Protein AF-0000000084445018 (afdb_homodimer)

Secondary structure (DSSP, 8-state):
-HHHHHHHHHHHHHHH-TTT--HHHHHHHHT--HHHHHHH-SSHHHHHHHHHHHHHHHTHHHHHHHH-TTS-HHHHHHHHHHHHHHHHTSTT--S-HHHHHHHH---TTSHHHHHHHHHHHHHHHHHHHHHHHTT--HHHHHHHHHHHHHHHHHHHHH-HHHHHHHHHHHHHHHHHHHS--/-HHHHHHHHHHHHHHH-TTT--HHHHHHHHT--HHHHHHH-SSHHHHHHHHHHHHHHHTHHHHHHHH-TTS-HHHHHHHHHHHHHHHHTSTT--S-HHHHHHHH---TTSHHHHHHHHHHHHHHHHHHHHHHHTT--HHHHHHHHHHHHHHHHHHHHH-HHHHHHHHHHHHHHHHHHHS--

Foldseek 3Di:
DLVLLLVLLLVCCLQPHLVVDDPVSSCVSSVHDSVVNCVNPVDSLRSLLVSLLVVLVVVVVLVCLLPPPVDQLLRSLLVVLLVLLVQLVPPPQQADSLVRQCVVDVDCPRSSNVSSVVSLVVQLVSQLVSCVSLVFHSVLSVVLSCLSRVLRNCCNPPNSNVSSVSSNVVNVVSSCVGRPD/DLVLLLVLLLVCCLQPHLVVDDPVSSCVSSVHDSVVNCVNPVDSLRSLLVSLLVVLVVCVVLVVLLPPPVDQLLRSLLVVLLVLLVQLVPPPQQADSLVRQCVVDVDCPRSSNVSSVVSLVVQLVSLLVSCVSLVFHSVLSVVLSCLSRVLRNCCNPPNSNVSSVSSNVVNVVSSCVGRPD

pLDDT: mean 93.67, std 7.17, range [58.12, 98.75]

InterPro domains:
  IPR001647 DNA-binding HTH domain, TetR-type [PF00440] (7-49)
  IPR001647 DNA-binding HTH domain, TetR-type [PR00455] (5-18)
  IPR001647 DNA-binding HTH domain, TetR-type [PR00455] (26-49)
  IPR001647 DNA-binding HTH domain, TetR-type [PS50977] (1-59)
  IPR009057 Homedomain-like superfamily [SSF46689] (3-58)
  IPR036271 Tetracyclin repressor-like, C-terminal domain superfamily [SSF48498] (72-175)
  IPR050109 HTH-type, TetR-like transcriptional regulator [PTHR30055] (3-155)

Solvent-accessible surface area (backbone atoms only — not comparable to full-atom values): 18567 Å² total; per-residue (Å²): 107,59,64,43,41,49,53,33,36,50,52,46,29,69,63,52,25,61,88,74,49,51,71,66,56,33,21,61,70,35,72,52,44,71,65,56,52,42,72,62,26,90,39,72,62,56,46,50,31,50,53,53,50,49,54,59,59,61,45,44,60,58,53,49,45,74,64,40,79,89,45,52,46,62,52,32,54,51,48,53,52,51,50,52,31,51,53,41,60,39,87,86,53,65,47,48,68,49,58,51,45,44,62,61,37,66,51,76,81,40,66,50,25,42,55,33,30,50,48,56,49,49,51,42,51,51,38,20,51,43,24,45,72,52,71,26,56,50,62,55,13,46,30,49,47,19,28,52,44,6,26,34,65,41,15,66,57,67,32,34,67,57,25,26,52,36,35,52,54,38,48,51,53,48,47,45,70,58,49,64,129,106,60,62,43,42,50,55,32,37,51,51,45,30,69,64,54,24,61,88,73,49,50,71,67,55,34,20,60,70,35,72,51,45,72,66,55,52,42,73,64,26,88,39,73,63,54,46,50,32,51,54,53,50,49,54,60,58,62,46,43,59,58,52,51,47,72,64,40,79,89,44,52,45,61,52,32,53,50,48,52,52,50,50,51,32,52,53,41,58,40,87,86,54,64,46,48,69,50,59,50,44,43,61,61,36,66,51,73,80,39,67,50,25,41,55,32,28,49,49,55,49,50,50,43,51,50,37,20,50,44,24,45,72,53,71,26,57,48,64,55,12,47,33,49,47,20,28,51,43,6,25,33,64,41,17,64,57,67,31,35,67,57,25,26,52,35,36,53,55,38,47,50,53,50,47,46,71,57,50,61,128

Nearest PDB structures (foldseek):
  3g7r-assembly1_A  TM=9.287E-01  e=3.623E-08  Streptomyces coelicolor A3(2)
  3jsj-assembly2_C  TM=8.641E-01  e=1.734E-08  Streptomyces avermitilis MA-4680 = NBRC 14893
  3g7r-assembly1_B  TM=9.286E-01  e=1.094E-07  Streptomyces coelicolor A3(2)
  2g7s-assembly1_A-2  TM=8.410E-01  e=3.150E-05  Agrobacterium fabrum str. C58
  3ppb-assembly1_B  TM=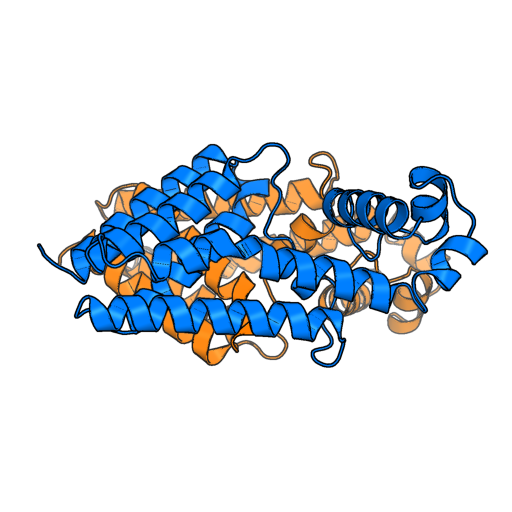6.317E-01  e=3.148E-04  Shewanella loihica PV-4

Organism: NCBI:txid207340

Sequence (362 aa):
MAQRVRDAARELFYRQGIHATGVDEICRAAGTTKMGLYRAYPSKDALIETILQERCDAQEKLACITGDRSLSPRERLLACVNMAAATVLTPGFRGCPLGLAIAEFPDPHHPARQVADHHKQAMRETLRCLCAEAGAPATLGDSLQLLIEGAFAVAPALGNEAASRALESSAHTLIEASLPGMAQRVRDAARELFYRQGIHATGVDEICRAAGTTKMGLYRAYPSKDALIETILQERCDAQEKLACITGDRSLSPRERLLACVNMAAATVLTPGFRGCPLGLAIAEFPDPHHPARQVADHHKQAMRETLRCLCAEAGAPATLGDSLQLLIEGAFAVAPALGNEAASRALESSAHTLIEASLPG

Radius of gyration: 21.15 Å; Cα contacts (8 Å, |Δi|>4): 521; chains: 2; bounding box: 52×60×39 Å

Structure (mmCIF, N/CA/C/O backbone):
data_AF-0000000084445018-model_v1
#
loop_
_entity.id
_entity.type
_entity.pdbx_description
1 polymer 'TetR family transcriptional regulator'
#
loop_
_atom_site.group_PDB
_atom_site.id
_atom_site.type_symbol
_atom_site.label_atom_id
_atom_site.label_alt_id
_atom_site.label_comp_id
_atom_site.label_asym_id
_atom_site.label_entity_id
_atom_site.label_seq_id
_atom_site.pdbx_PDB_ins_code
_atom_site.Cartn_x
_atom_site.Cartn_y
_atom_site.Cartn_z
_atom_site.occupancy
_atom_site.B_iso_or_equiv
_atom_site.auth_seq_id
_atom_site.auth_comp_id
_atom_site.auth_asym_id
_atom_site.auth_atom_id
_atom_site.pdbx_PDB_model_num
ATOM 1 N N . MET A 1 1 ? -23.391 -23.75 -1.46 1 81.69 1 MET A N 1
ATOM 2 C CA . MET A 1 1 ? -22.156 -24.094 -2.164 1 81.69 1 MET A CA 1
ATOM 3 C C . MET A 1 1 ? -21.375 -22.844 -2.551 1 81.69 1 MET A C 1
ATOM 5 O O . MET A 1 1 ? -20.281 -22.609 -2.061 1 81.69 1 MET A O 1
ATOM 9 N N . ALA A 1 2 ? -22.094 -22 -3.184 1 89.25 2 ALA A N 1
ATOM 10 C CA . ALA A 1 2 ? -21.438 -20.781 -3.654 1 89.25 2 ALA A CA 1
ATOM 11 C C . ALA A 1 2 ? -20.906 -19.953 -2.484 1 89.25 2 ALA A C 1
ATOM 13 O O . ALA A 1 2 ? -19.797 -19.422 -2.543 1 89.25 2 ALA A O 1
ATOM 14 N N . GLN A 1 3 ? -21.609 -19.953 -1.421 1 92.75 3 GLN A N 1
ATOM 15 C CA . GLN A 1 3 ? -21.203 -19.156 -0.265 1 92.75 3 GLN A CA 1
ATOM 16 C C . GLN A 1 3 ? -19.984 -19.766 0.417 1 92.75 3 GLN A C 1
ATOM 18 O O . GLN A 1 3 ? -19.062 -19.047 0.82 1 92.75 3 GLN A O 1
ATOM 23 N N . ARG A 1 4 ? -19.922 -21.062 0.5 1 94.56 4 ARG A N 1
ATOM 24 C CA . ARG A 1 4 ? -18.781 -21.75 1.121 1 94.56 4 ARG A CA 1
ATOM 25 C C . ARG A 1 4 ? -17.5 -21.516 0.325 1 94.56 4 ARG A C 1
ATOM 27 O O . ARG A 1 4 ? -16.438 -21.297 0.904 1 94.56 4 ARG A O 1
ATOM 34 N N . VAL A 1 5 ? -17.688 -21.578 -0.959 1 96.88 5 VAL A N 1
ATOM 35 C CA . VAL A 1 5 ? -16.547 -21.344 -1.849 1 96.88 5 VAL A CA 1
ATOM 36 C C . VAL A 1 5 ? -16.047 -19.906 -1.669 1 96.88 5 VAL A C 1
ATOM 38 O O . VAL A 1 5 ? -14.836 -19.688 -1.511 1 96.88 5 VAL A O 1
ATOM 41 N N . ARG A 1 6 ? -16.984 -19.047 -1.647 1 96.88 6 ARG A N 1
ATOM 42 C CA . ARG A 1 6 ? -16.641 -17.625 -1.523 1 96.88 6 ARG A CA 1
ATOM 43 C C . ARG A 1 6 ? -15.953 -17.344 -0.19 1 96.88 6 ARG A C 1
ATOM 45 O O . ARG A 1 6 ? -14.945 -16.641 -0.142 1 96.88 6 ARG A O 1
ATOM 52 N N . ASP A 1 7 ? -16.469 -17.891 0.897 1 97.12 7 ASP A N 1
ATOM 53 C CA . ASP A 1 7 ? -15.914 -17.688 2.229 1 97.12 7 ASP A CA 1
ATOM 54 C C . ASP A 1 7 ? -14.508 -18.266 2.33 1 97.12 7 ASP A C 1
ATOM 56 O O . ASP A 1 7 ? -13.602 -17.609 2.857 1 97.12 7 ASP A O 1
ATOM 60 N N . ALA A 1 8 ? -14.328 -19.422 1.827 1 98 8 ALA A N 1
ATOM 61 C CA . ALA A 1 8 ? -13.023 -20.078 1.846 1 98 8 ALA A CA 1
ATOM 62 C C . ALA A 1 8 ? -12.008 -19.297 1.011 1 98 8 ALA A C 1
ATOM 64 O O . ALA A 1 8 ? -10.883 -19.062 1.452 1 98 8 ALA A O 1
ATOM 65 N N . ALA A 1 9 ? -12.461 -18.922 -0.16 1 98.31 9 ALA A N 1
ATOM 66 C CA . ALA A 1 9 ? -11.586 -18.188 -1.061 1 98.31 9 ALA A CA 1
ATOM 67 C C . ALA A 1 9 ? -11.188 -16.828 -0.461 1 98.31 9 ALA A C 1
ATOM 69 O O . ALA A 1 9 ? -10.023 -16.438 -0.509 1 98.31 9 ALA A O 1
ATOM 70 N N . ARG A 1 10 ? -12.164 -16.156 0.102 1 97.56 10 ARG A N 1
ATOM 71 C CA . ARG A 1 10 ? -11.922 -14.859 0.71 1 97.56 10 ARG A CA 1
ATOM 72 C C . ARG A 1 10 ? -10.844 -14.953 1.784 1 97.56 10 ARG A C 1
ATOM 74 O O . ARG A 1 10 ? -9.914 -14.141 1.811 1 97.56 10 ARG A O 1
ATOM 81 N N . GLU A 1 11 ? -10.93 -15.914 2.6 1 97.56 11 GLU A N 1
ATOM 82 C CA . GLU A 1 11 ? -9.977 -16.094 3.688 1 97.56 11 GLU A CA 1
ATOM 83 C C . GLU A 1 11 ? -8.594 -16.453 3.156 1 97.56 11 GLU A C 1
ATOM 85 O O . GLU A 1 11 ? -7.586 -15.891 3.594 1 97.56 11 GLU A O 1
ATOM 90 N N . LEU A 1 12 ? -8.508 -17.359 2.205 1 97.94 12 LEU A N 1
ATOM 91 C CA . LEU A 1 12 ? -7.242 -17.812 1.641 1 97.94 12 LEU A CA 1
ATOM 92 C C . LEU A 1 12 ? -6.566 -16.688 0.857 1 97.94 12 LEU A C 1
ATOM 94 O O . LEU A 1 12 ? -5.371 -16.453 1.017 1 97.94 12 LEU A O 1
ATOM 98 N N . PHE A 1 13 ? -7.395 -16 0.024 1 97.62 13 PHE A N 1
ATOM 99 C CA . PHE A 1 13 ? -6.867 -14.891 -0.75 1 97.62 13 PHE A CA 1
ATOM 100 C C . PHE A 1 13 ? -6.258 -13.836 0.168 1 97.62 13 PHE A C 1
ATOM 102 O O . PHE A 1 13 ? -5.184 -13.305 -0.116 1 97.62 13 PHE A O 1
ATOM 109 N N . TYR A 1 14 ? -6.938 -13.539 1.233 1 97.5 14 TYR A N 1
ATOM 110 C CA . TYR A 1 14 ? -6.449 -12.492 2.121 1 97.5 14 TYR A CA 1
ATOM 111 C C . TYR A 1 14 ? -5.219 -12.953 2.891 1 97.5 14 TYR A C 1
ATOM 113 O O . TYR A 1 14 ? -4.262 -12.195 3.061 1 97.5 14 TYR A O 1
ATOM 121 N N . ARG A 1 15 ? -5.188 -14.133 3.328 1 96.12 15 ARG A N 1
ATOM 122 C CA . ARG A 1 15 ? -4.141 -14.664 4.195 1 96.12 15 ARG A CA 1
ATOM 123 C C . ARG A 1 15 ? -2.834 -14.836 3.43 1 96.12 15 ARG A C 1
ATOM 125 O O . ARG A 1 15 ? -1.762 -14.492 3.934 1 96.12 15 ARG A O 1
ATOM 132 N N . GLN A 1 16 ? -2.947 -15.289 2.182 1 95.25 16 GLN A N 1
ATOM 133 C CA . GLN A 1 16 ? -1.688 -15.711 1.575 1 95.25 16 GLN A CA 1
ATOM 134 C C . GLN A 1 16 ? -1.528 -15.125 0.175 1 95.25 16 GLN A C 1
ATOM 136 O O . GLN A 1 16 ? -0.459 -15.234 -0.429 1 95.25 16 GLN A O 1
ATOM 141 N N . GLY A 1 17 ? -2.537 -14.422 -0.307 1 96.19 17 GLY A N 1
ATOM 142 C CA . GLY A 1 17 ? -2.447 -13.836 -1.633 1 96.19 17 GLY A CA 1
ATOM 143 C C . GLY A 1 17 ? -3.305 -14.547 -2.662 1 96.19 17 GLY A C 1
ATOM 144 O O . GLY A 1 17 ? -3.475 -15.766 -2.602 1 96.19 17 GLY A O 1
ATOM 145 N N . ILE A 1 18 ? -3.762 -13.844 -3.592 1 96.69 18 ILE A N 1
ATOM 146 C CA . ILE A 1 18 ? -4.656 -14.359 -4.621 1 96.69 18 ILE A CA 1
ATOM 147 C C . ILE A 1 18 ? -3.881 -15.289 -5.559 1 96.69 18 ILE A C 1
ATOM 149 O O . ILE A 1 18 ? -4.309 -16.406 -5.828 1 96.69 18 ILE A O 1
ATOM 153 N N . HIS A 1 19 ? -2.693 -14.859 -6.031 1 93.62 19 HIS A N 1
ATOM 154 C CA . HIS A 1 19 ? -1.88 -15.664 -6.934 1 93.62 19 HIS A CA 1
ATOM 155 C C . HIS A 1 19 ? -1.355 -16.922 -6.234 1 93.62 19 HIS A C 1
ATOM 157 O O . HIS A 1 19 ? -1.234 -17.969 -6.855 1 93.62 19 HIS A O 1
ATOM 163 N N . ALA A 1 20 ? -1.144 -16.812 -4.988 1 93.81 20 ALA A N 1
ATOM 164 C CA . ALA A 1 20 ? -0.553 -17.906 -4.238 1 93.81 20 ALA A CA 1
ATOM 165 C C . ALA A 1 20 ? -1.604 -18.969 -3.889 1 93.81 20 ALA A C 1
ATOM 167 O O . ALA A 1 20 ? -1.269 -20.062 -3.438 1 93.81 20 ALA A O 1
ATOM 168 N N . THR A 1 21 ? -2.869 -18.641 -4.062 1 96.81 21 THR A N 1
ATOM 169 C CA . THR A 1 21 ? -3.963 -19.547 -3.732 1 96.81 21 THR A CA 1
ATOM 170 C C . THR A 1 21 ? -4.43 -20.312 -4.969 1 96.81 21 THR A C 1
ATOM 172 O O . THR A 1 21 ? -4.906 -19.703 -5.934 1 96.81 21 THR A O 1
ATOM 175 N N . GLY A 1 22 ? -4.336 -21.625 -4.906 1 96.25 22 GLY A N 1
ATOM 176 C CA . GLY A 1 22 ? -4.793 -22.453 -6.016 1 96.25 22 GLY A CA 1
ATOM 177 C C . GLY A 1 22 ? -6.238 -22.891 -5.875 1 96.25 22 GLY A C 1
ATOM 178 O O . GLY A 1 22 ? -6.785 -22.906 -4.77 1 96.25 22 GLY A O 1
ATOM 179 N N . VAL A 1 23 ? -6.781 -23.266 -7.02 1 97.31 23 VAL A N 1
ATOM 180 C CA . VAL A 1 23 ? -8.172 -23.703 -7.074 1 97.31 23 VAL A CA 1
ATOM 181 C C . VAL A 1 23 ? -8.344 -24.953 -6.211 1 97.31 23 VAL A C 1
ATOM 183 O O . VAL A 1 23 ? -9.336 -25.078 -5.492 1 97.31 23 VAL A O 1
ATOM 186 N N . ASP A 1 24 ? -7.363 -25.812 -6.195 1 97.88 24 ASP A N 1
ATOM 187 C CA . ASP A 1 24 ? -7.441 -27.031 -5.41 1 97.88 24 ASP A CA 1
ATOM 188 C C . ASP A 1 24 ? -7.52 -26.719 -3.916 1 97.88 24 ASP A C 1
ATOM 190 O O . ASP A 1 24 ? -8.266 -27.375 -3.18 1 97.88 24 ASP A O 1
ATOM 194 N N . GLU A 1 25 ? -6.781 -25.812 -3.521 1 98 25 GLU A N 1
ATOM 195 C CA . GLU A 1 25 ? -6.773 -25.422 -2.117 1 98 25 GLU A CA 1
ATOM 196 C C . GLU A 1 25 ? -8.117 -24.812 -1.703 1 98 25 GLU A C 1
ATOM 198 O O . GLU A 1 25 ? -8.617 -25.094 -0.61 1 98 25 GLU A O 1
ATOM 203 N N . ILE A 1 26 ? -8.727 -23.984 -2.559 1 98.31 26 ILE A N 1
ATOM 204 C CA . ILE A 1 26 ? -10.039 -23.391 -2.295 1 98.31 26 ILE A CA 1
ATOM 205 C C . ILE A 1 26 ? -11.078 -24.516 -2.152 1 98.31 26 ILE A C 1
ATOM 207 O O . ILE A 1 26 ? -11.883 -24.5 -1.217 1 98.31 26 ILE A O 1
ATOM 211 N N . CYS A 1 27 ? -10.992 -25.469 -3.049 1 98.31 27 CYS A N 1
ATOM 212 C CA . CYS A 1 27 ? -11.945 -26.578 -3.041 1 98.31 27 CYS A CA 1
ATOM 213 C C . CYS A 1 27 ? -11.836 -27.375 -1.752 1 98.31 27 CYS A C 1
ATOM 215 O O . CYS A 1 27 ? -12.844 -27.703 -1.128 1 98.31 27 CYS A O 1
ATOM 217 N N . ARG A 1 28 ? -10.648 -27.641 -1.389 1 98.31 28 ARG A N 1
ATOM 218 C CA . ARG A 1 28 ? -10.406 -28.391 -0.161 1 98.31 28 ARG A CA 1
ATOM 219 C C . ARG A 1 28 ? -10.969 -27.656 1.051 1 98.31 28 ARG A C 1
ATOM 221 O O . ARG A 1 28 ? -11.672 -28.25 1.87 1 98.31 28 ARG A O 1
ATOM 228 N N . ALA A 1 29 ? -10.695 -26.453 1.136 1 97.94 29 ALA A N 1
ATOM 229 C CA . ALA A 1 29 ? -11.141 -25.641 2.268 1 97.94 29 ALA A CA 1
ATOM 230 C C . ALA A 1 29 ? -12.664 -25.5 2.277 1 97.94 29 ALA A C 1
ATOM 232 O O . ALA A 1 29 ? -13.281 -25.453 3.344 1 97.94 29 ALA A O 1
ATOM 233 N N . ALA A 1 30 ? -13.25 -25.469 1.081 1 97.81 30 ALA A N 1
ATOM 234 C CA . ALA A 1 30 ? -14.688 -25.25 0.948 1 97.81 30 ALA A CA 1
ATOM 235 C C . ALA A 1 30 ? -15.445 -26.578 1.005 1 97.81 30 ALA A C 1
ATOM 237 O O . ALA A 1 30 ? -16.688 -26.578 1.076 1 97.81 30 ALA A O 1
ATOM 238 N N . GLY A 1 31 ? -14.742 -27.656 0.968 1 97.5 31 GLY A N 1
ATOM 239 C CA . GLY A 1 31 ? -15.391 -28.953 0.955 1 97.5 31 GLY A CA 1
ATOM 240 C C . GLY A 1 31 ? -16.188 -29.219 -0.312 1 97.5 31 GLY A C 1
ATOM 241 O O . GLY A 1 31 ? -17.328 -29.688 -0.254 1 97.5 31 GLY A O 1
ATOM 242 N N . THR A 1 32 ? -15.664 -28.859 -1.409 1 97.12 32 THR A N 1
ATOM 243 C CA . THR A 1 32 ? -16.328 -29.047 -2.689 1 97.12 32 THR A CA 1
ATOM 244 C C . THR A 1 32 ? -15.352 -29.516 -3.754 1 97.12 32 THR A C 1
ATOM 246 O O . THR A 1 32 ? -14.18 -29.766 -3.457 1 97.12 32 THR A O 1
ATOM 249 N N . THR A 1 33 ? -15.828 -29.812 -4.938 1 96 33 THR A N 1
ATOM 250 C CA . THR A 1 33 ? -15.016 -30.234 -6.07 1 96 33 THR A CA 1
ATOM 251 C C . THR A 1 33 ? -14.773 -29.078 -7.031 1 96 33 THR A C 1
ATOM 253 O O . THR A 1 33 ? -15.414 -28.031 -6.922 1 96 33 THR A O 1
ATOM 256 N N . LYS A 1 34 ? -13.758 -29.281 -7.867 1 96.62 34 LYS A N 1
ATOM 257 C CA . LYS A 1 34 ? -13.508 -28.297 -8.914 1 96.62 34 LYS A CA 1
ATOM 258 C C . LYS A 1 34 ? -14.758 -28.031 -9.742 1 96.62 34 LYS A C 1
ATOM 260 O O . LYS A 1 34 ? -15.055 -26.891 -10.094 1 96.62 34 LYS A O 1
ATOM 265 N N . MET A 1 35 ? -15.438 -29.078 -10.008 1 95.81 35 MET A N 1
ATOM 266 C CA . MET A 1 35 ? -16.688 -28.953 -10.75 1 95.81 35 MET A CA 1
ATOM 267 C C . MET A 1 35 ? -17.688 -28.094 -9.992 1 95.81 35 MET A C 1
ATOM 269 O O . MET A 1 35 ? -18.344 -27.219 -10.578 1 95.81 35 MET A O 1
ATOM 273 N N . GLY A 1 36 ? -17.812 -28.344 -8.789 1 95.75 36 GLY A N 1
ATOM 274 C CA . GLY A 1 36 ? -18.703 -27.562 -7.957 1 95.75 36 GLY A CA 1
ATOM 275 C C . GLY A 1 36 ? -18.344 -26.094 -7.922 1 95.75 36 GLY A C 1
ATOM 276 O O . GLY A 1 36 ? -19.234 -25.234 -7.98 1 95.75 36 GLY A O 1
ATOM 277 N N . LEU A 1 37 ? -17.047 -25.766 -7.789 1 96.88 37 LEU A N 1
ATOM 278 C CA . LEU A 1 37 ? -16.562 -24.375 -7.793 1 96.88 37 LEU A CA 1
ATOM 279 C C . LEU A 1 37 ? -16.953 -23.672 -9.094 1 96.88 37 LEU A C 1
ATOM 281 O O . LEU A 1 37 ? -17.469 -22.562 -9.07 1 96.88 37 LEU A O 1
ATOM 285 N N . TYR A 1 38 ? -16.812 -24.359 -10.164 1 96 38 TYR A N 1
ATOM 286 C CA . TYR A 1 38 ? -17 -23.734 -11.469 1 96 38 TYR A CA 1
ATOM 287 C C . TYR A 1 38 ? -18.469 -23.719 -11.859 1 96 38 TYR A C 1
ATOM 289 O O . TYR A 1 38 ? -18.875 -23 -12.773 1 96 38 TYR A O 1
ATOM 297 N N . ARG A 1 39 ? -19.281 -24.516 -11.242 1 96.38 39 ARG A N 1
ATOM 298 C CA . ARG A 1 39 ? -20.734 -24.359 -11.344 1 96.38 39 ARG A CA 1
ATOM 299 C C . ARG A 1 39 ? -21.188 -23.047 -10.719 1 96.38 39 ARG A C 1
ATOM 301 O O . ARG A 1 39 ? -22.109 -22.391 -11.219 1 96.38 39 ARG A O 1
ATOM 308 N N . ALA A 1 40 ? -20.469 -22.75 -9.719 1 96.19 40 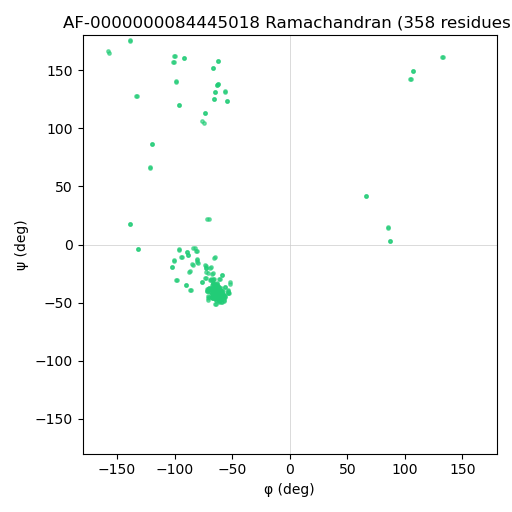ALA A N 1
ATOM 309 C CA . ALA A 1 40 ? -20.828 -21.531 -8.984 1 96.19 40 ALA A CA 1
ATOM 310 C C . ALA A 1 40 ? -20.172 -20.312 -9.617 1 96.19 40 ALA A C 1
ATOM 312 O O . ALA A 1 40 ? -20.781 -19.234 -9.656 1 96.19 40 ALA A O 1
ATOM 313 N N . TYR A 1 41 ? -18.891 -20.469 -10.062 1 97.25 41 TYR A N 1
ATOM 314 C CA . TYR A 1 41 ? -18.125 -19.391 -10.664 1 97.25 41 TYR A CA 1
ATOM 315 C C . TYR A 1 41 ? -17.453 -19.844 -11.953 1 97.25 41 TYR A C 1
ATOM 317 O O . TYR A 1 41 ? -16.672 -20.797 -11.953 1 97.25 41 TYR A O 1
ATOM 325 N N . PRO A 1 42 ? -17.672 -19.094 -12.992 1 96.44 42 PRO A N 1
ATOM 326 C CA . PRO A 1 42 ? -17.172 -19.562 -14.289 1 96.44 42 PRO A CA 1
ATOM 327 C C . PRO A 1 42 ? -15.648 -19.547 -14.375 1 96.44 42 PRO A C 1
ATOM 329 O O . PRO A 1 42 ? -15.078 -20.188 -15.258 1 96.44 42 PRO A O 1
ATOM 332 N N . SER A 1 43 ? -15.023 -18.797 -13.508 1 96.44 43 SER A N 1
ATOM 333 C CA . SER A 1 43 ? -13.562 -18.75 -13.453 1 96.44 43 SER A CA 1
ATOM 334 C C . SER A 1 43 ? -13.078 -18.281 -12.086 1 96.44 43 SER A C 1
ATOM 336 O O . SER A 1 43 ? -13.852 -17.75 -11.289 1 96.44 43 SER A O 1
ATOM 338 N N . LYS A 1 44 ? -11.844 -18.453 -11.82 1 96.38 44 LYS A N 1
ATOM 339 C CA . LYS A 1 44 ? -11.242 -17.922 -10.602 1 96.38 44 LYS A CA 1
ATOM 340 C C . LYS A 1 44 ? -11.344 -16.406 -10.555 1 96.38 44 LYS A C 1
ATOM 342 O O . LYS A 1 44 ? -11.586 -15.82 -9.5 1 96.38 44 LYS A O 1
ATOM 347 N N . ASP A 1 45 ? -11.203 -15.758 -11.727 1 96.31 45 ASP A N 1
ATOM 348 C CA . ASP A 1 45 ? -11.289 -14.305 -11.812 1 96.31 45 ASP A CA 1
ATOM 349 C C . ASP A 1 45 ? -12.68 -13.812 -11.43 1 96.31 45 ASP A C 1
ATOM 351 O O . ASP A 1 45 ? -12.82 -12.797 -10.742 1 96.31 45 ASP A O 1
ATOM 355 N N . ALA A 1 46 ? -13.633 -14.508 -11.852 1 96.88 46 ALA A N 1
ATOM 356 C CA . ALA A 1 46 ? -15 -14.141 -11.5 1 96.88 46 ALA A CA 1
ATOM 357 C C . ALA A 1 46 ? -15.219 -14.242 -9.992 1 96.88 46 ALA A C 1
ATOM 359 O O . ALA A 1 46 ? -15.914 -13.406 -9.406 1 96.88 46 ALA A O 1
ATOM 360 N N . LEU A 1 47 ? -14.664 -15.312 -9.422 1 97.75 47 LEU A N 1
ATOM 361 C CA . LEU A 1 47 ? -14.719 -15.484 -7.977 1 97.75 47 LEU A CA 1
ATOM 362 C C . LEU A 1 47 ? -14.023 -14.336 -7.266 1 97.75 47 LEU A C 1
ATOM 364 O O . LEU A 1 47 ? -14.578 -13.75 -6.328 1 97.75 47 LEU A O 1
ATOM 368 N N . ILE A 1 48 ? -12.859 -13.914 -7.711 1 97.94 48 ILE A N 1
ATOM 369 C CA . ILE A 1 48 ? -12.094 -12.812 -7.148 1 97.94 48 ILE A CA 1
ATOM 370 C C . ILE A 1 48 ? -12.898 -11.516 -7.246 1 97.94 48 ILE A C 1
ATOM 372 O O . ILE A 1 48 ? -13.023 -10.781 -6.262 1 97.94 48 ILE A O 1
ATOM 376 N N . GLU A 1 49 ? -13.406 -11.273 -8.398 1 96.88 49 GLU A N 1
ATOM 377 C CA . GLU A 1 49 ? -14.195 -10.07 -8.625 1 96.88 49 GLU A CA 1
ATOM 378 C C . GLU A 1 49 ? -15.375 -9.992 -7.664 1 96.88 49 GLU A C 1
ATOM 380 O O . GLU A 1 49 ? -15.641 -8.938 -7.078 1 96.88 49 GLU A O 1
ATOM 385 N N . THR A 1 50 ? -16.016 -11.07 -7.52 1 96.25 50 THR A N 1
ATOM 386 C CA . THR A 1 50 ? -17.172 -11.133 -6.633 1 96.25 50 THR A CA 1
ATOM 387 C C . THR A 1 50 ? -16.766 -10.805 -5.195 1 96.25 50 THR A C 1
ATOM 389 O O . THR A 1 50 ? -17.438 -10.016 -4.523 1 96.25 50 THR A O 1
ATOM 392 N N . ILE A 1 51 ? -15.727 -11.359 -4.742 1 97 51 ILE A N 1
ATOM 393 C CA . ILE A 1 51 ? -15.25 -11.164 -3.379 1 97 51 ILE A CA 1
ATOM 394 C C . ILE A 1 51 ? -14.867 -9.703 -3.164 1 97 51 ILE A C 1
ATOM 396 O O . ILE A 1 51 ? -15.211 -9.109 -2.139 1 97 51 ILE A O 1
ATOM 400 N N . LEU A 1 52 ? -14.219 -9.07 -4.141 1 96.31 52 LEU A N 1
ATOM 401 C CA . LEU A 1 52 ? -13.812 -7.672 -4.023 1 96.31 52 LEU A CA 1
ATOM 402 C C . LEU A 1 52 ? -15.023 -6.746 -4.062 1 96.31 52 LEU A C 1
ATOM 404 O O . LEU A 1 52 ? -15.078 -5.754 -3.332 1 96.31 52 LEU A O 1
ATOM 408 N N . GLN A 1 53 ? -15.984 -7.082 -4.871 1 93.94 53 GLN A N 1
ATOM 409 C CA . GLN A 1 53 ? -17.203 -6.285 -4.934 1 93.94 53 GLN A CA 1
ATOM 410 C C . GLN A 1 53 ? -17.953 -6.312 -3.602 1 93.94 53 GLN A C 1
ATOM 412 O O . GLN A 1 53 ? -18.469 -5.285 -3.154 1 93.94 53 GLN A O 1
ATOM 417 N N . GLU A 1 54 ? -17.938 -7.426 -3.008 1 91.5 54 GLU A N 1
ATOM 418 C CA . GLU A 1 54 ? -18.594 -7.555 -1.705 1 91.5 54 GLU A CA 1
ATOM 419 C C . GLU A 1 54 ? -17.875 -6.707 -0.651 1 91.5 54 GLU A C 1
ATOM 421 O O . GLU A 1 54 ? -18.516 -6.125 0.223 1 91.5 54 GLU A O 1
ATOM 426 N N . ARG A 1 55 ? -16.578 -6.691 -0.756 1 87.44 55 ARG A N 1
ATOM 427 C CA . ARG A 1 55 ? -15.797 -5.852 0.148 1 87.44 55 ARG A CA 1
ATOM 428 C C . ARG A 1 55 ? -16.156 -4.379 -0.019 1 87.44 55 ARG A C 1
ATOM 430 O O . ARG A 1 55 ? -16.312 -3.656 0.968 1 87.44 55 ARG A O 1
ATOM 437 N N . CYS A 1 56 ? -16.375 -3.986 -1.177 1 82.94 56 CYS A N 1
ATOM 438 C CA . CYS A 1 56 ? -16.75 -2.611 -1.486 1 82.94 56 CYS A CA 1
ATOM 439 C C . CYS A 1 56 ? -18.141 -2.295 -0.958 1 82.94 56 CYS A C 1
ATOM 441 O O . CYS A 1 56 ? -18.375 -1.214 -0.412 1 82.94 56 CYS A O 1
ATOM 443 N N . ASP A 1 57 ? -18.953 -3.271 -1.068 1 74.94 57 ASP A N 1
ATOM 444 C CA . ASP A 1 57 ? -20.344 -3.096 -0.645 1 74.94 57 ASP A CA 1
ATOM 445 C C . ASP A 1 57 ? -20.453 -3.057 0.878 1 74.94 57 ASP A C 1
ATOM 447 O O . ASP A 1 57 ? -21.328 -2.398 1.426 1 74.94 57 ASP A O 1
ATOM 451 N N . ALA A 1 58 ? -19.516 -3.734 1.487 1 64.69 58 ALA A N 1
ATOM 452 C CA . ALA A 1 58 ? -19.5 -3.758 2.947 1 64.69 58 ALA A CA 1
ATOM 453 C C . ALA A 1 58 ? -19.031 -2.422 3.514 1 64.69 58 ALA A C 1
ATOM 455 O O . ALA A 1 58 ? -19.25 -2.127 4.691 1 64.69 58 ALA A O 1
ATOM 456 N N . GLN A 1 59 ? -18.438 -1.755 2.604 1 64.75 59 GLN A N 1
ATOM 457 C CA . GLN A 1 59 ? -18.047 -0.422 3.053 1 64.75 59 GLN A CA 1
ATOM 458 C C . GLN A 1 59 ? -19.266 0.484 3.207 1 64.75 59 GLN A C 1
ATOM 460 O O . GLN A 1 59 ? -19.156 1.703 3.062 1 64.75 59 GLN A O 1
ATOM 465 N N . GLU A 1 60 ? -20.312 -0.083 3.348 1 64.81 60 GLU A N 1
ATOM 466 C CA . GLU A 1 60 ? -21.578 0.548 3.697 1 64.81 60 GLU A CA 1
ATOM 467 C C . GLU A 1 60 ? -21.438 1.43 4.934 1 64.81 60 GLU A C 1
ATOM 469 O O . GLU A 1 60 ? -22.062 2.49 5.023 1 64.81 60 GLU A O 1
ATOM 474 N N . LYS A 1 61 ? -20.609 1.018 5.75 1 70.5 61 LYS A N 1
ATOM 475 C CA . LYS A 1 61 ? -20.391 1.822 6.949 1 70.5 61 LYS A CA 1
ATOM 476 C C . LYS A 1 61 ? -19.906 3.227 6.594 1 70.5 61 LYS A C 1
ATOM 478 O O . LYS A 1 61 ? -20.344 4.207 7.199 1 70.5 61 LYS A O 1
ATOM 483 N N . LEU A 1 62 ? -19.047 3.227 5.605 1 73.31 62 LEU A N 1
ATOM 484 C CA . LEU A 1 62 ? -18.578 4.535 5.156 1 73.31 62 LEU A CA 1
ATOM 485 C C . LEU A 1 62 ? -19.75 5.367 4.621 1 73.31 62 LEU A C 1
ATOM 487 O O . LEU A 1 62 ? -19.844 6.559 4.922 1 73.31 62 LEU A O 1
ATOM 491 N N . ALA A 1 63 ? -20.609 4.734 3.961 1 70.19 63 ALA A N 1
ATOM 492 C CA . ALA A 1 63 ? -21.781 5.406 3.43 1 70.19 63 ALA A CA 1
ATOM 493 C C . ALA A 1 63 ? -22.688 5.918 4.559 1 70.19 63 ALA A C 1
ATOM 495 O O . ALA A 1 63 ? -23.219 7.023 4.477 1 70.19 63 ALA A O 1
ATOM 496 N N . CYS A 1 64 ? -22.781 5.164 5.504 1 75 64 CYS A N 1
ATOM 497 C CA . CYS A 1 64 ? -23.594 5.551 6.652 1 75 64 CYS A CA 1
ATOM 498 C C . CYS A 1 64 ? -23 6.773 7.348 1 75 64 CYS A C 1
ATOM 500 O O . CYS A 1 64 ? -23.734 7.695 7.715 1 75 64 CYS A O 1
ATOM 502 N N . ILE A 1 65 ? -21.797 6.746 7.469 1 80.25 65 ILE A N 1
ATOM 503 C CA . ILE A 1 65 ? -21.109 7.844 8.148 1 80.25 65 ILE A CA 1
ATOM 504 C C . ILE A 1 65 ? -21.234 9.117 7.316 1 80.25 65 ILE A C 1
ATOM 506 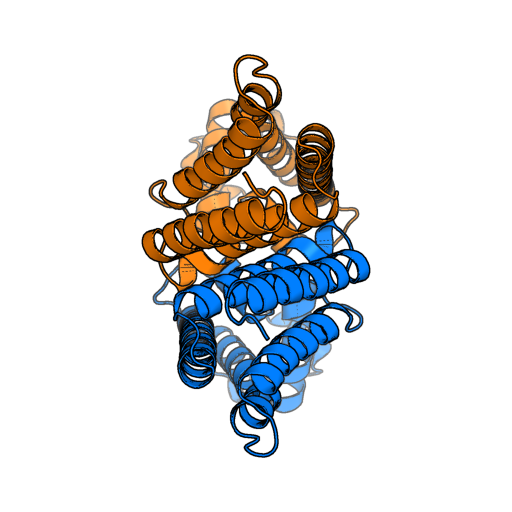O O . ILE A 1 65 ? -21.594 10.172 7.836 1 80.25 65 ILE A O 1
ATOM 510 N N . THR A 1 66 ? -21.016 9 6.078 1 81.5 66 THR A N 1
ATOM 511 C CA . THR A 1 66 ? -20.984 10.164 5.195 1 81.5 66 THR A CA 1
ATOM 512 C C . THR A 1 66 ? -22.391 10.727 5.012 1 81.5 66 THR A C 1
ATOM 514 O O . THR A 1 66 ? -22.562 11.922 4.75 1 81.5 66 THR A O 1
ATOM 517 N N . GLY A 1 67 ? -23.359 9.891 5.207 1 83.44 67 GLY A N 1
ATOM 518 C CA . GLY A 1 67 ? -24.734 10.305 5.008 1 83.44 67 GLY A CA 1
ATOM 519 C C . GLY A 1 67 ? -25.422 10.734 6.289 1 83.44 67 GLY A C 1
ATOM 520 O O . GLY A 1 67 ? -26.578 11.188 6.266 1 83.44 67 GLY A O 1
ATOM 521 N N . ASP A 1 68 ? -24.703 10.57 7.406 1 87.19 68 ASP A N 1
ATOM 522 C CA . ASP A 1 68 ? -25.297 10.914 8.695 1 87.19 68 ASP A CA 1
ATOM 523 C C . ASP A 1 68 ? -25.359 12.422 8.891 1 87.19 68 ASP A C 1
ATOM 525 O O . ASP A 1 68 ? -24.375 13.031 9.336 1 87.19 68 ASP A O 1
ATOM 529 N N . ARG A 1 69 ? -26.547 13.047 8.75 1 87.69 69 ARG A N 1
ATOM 530 C CA . ARG A 1 69 ? -26.734 14.5 8.773 1 87.69 69 ARG A CA 1
ATOM 531 C C . ARG A 1 69 ? -26.812 15.016 10.211 1 87.69 69 ARG A C 1
ATOM 533 O O . ARG A 1 69 ? -26.812 16.234 10.438 1 87.69 69 ARG A O 1
ATOM 540 N N . SER A 1 70 ? -26.766 14.086 11.125 1 92.69 70 SER A N 1
ATOM 541 C CA . SER A 1 70 ? -26.719 14.508 12.516 1 92.69 70 SER A CA 1
ATOM 542 C C . SER A 1 70 ? -25.312 14.93 12.93 1 92.69 70 SER A C 1
ATOM 544 O O . SER A 1 70 ? -25.141 15.594 13.953 1 92.69 70 SER A O 1
ATOM 546 N N . LEU A 1 71 ? -24.375 14.578 12.164 1 92.88 71 LEU A N 1
ATOM 547 C CA . LEU A 1 71 ? -22.984 14.945 12.398 1 92.88 71 LEU A CA 1
ATOM 548 C C . LEU A 1 71 ? -22.578 16.141 11.539 1 92.88 71 LEU A C 1
ATOM 550 O O . LEU A 1 71 ? -23 16.25 10.383 1 92.88 71 LEU A O 1
ATOM 554 N N . SER A 1 72 ? -21.812 17.047 12.125 1 91.06 72 SER A N 1
ATOM 555 C CA . SER A 1 72 ? -21.219 18.109 11.32 1 91.06 72 SER A CA 1
ATOM 556 C C . SER A 1 72 ? -20.266 17.547 10.273 1 91.06 72 SER A C 1
ATOM 558 O O . SER A 1 72 ? -19.797 16.422 10.398 1 91.06 72 SER A O 1
ATOM 560 N N . PRO A 1 73 ? -20.047 18.312 9.25 1 88 73 PRO A N 1
ATOM 561 C CA . PRO A 1 73 ? -19.094 17.859 8.242 1 88 73 PRO A CA 1
ATOM 562 C C . PRO A 1 73 ? -17.734 17.484 8.852 1 88 73 PRO A C 1
ATOM 564 O O . PRO A 1 73 ? -17.141 16.484 8.461 1 88 73 PRO A O 1
ATOM 567 N N . ARG A 1 74 ? -17.312 18.234 9.797 1 90.62 74 ARG A N 1
ATOM 568 C CA . ARG A 1 74 ? -16.047 17.922 10.469 1 90.62 74 ARG A CA 1
ATOM 569 C C . ARG A 1 74 ? -16.141 16.609 11.219 1 90.62 74 ARG A C 1
ATOM 571 O O . ARG A 1 74 ? -15.203 15.797 11.172 1 90.62 74 ARG A O 1
ATOM 578 N N . GLU A 1 75 ? -17.234 16.391 11.867 1 92.25 75 GLU A N 1
ATOM 579 C CA . GLU A 1 75 ? -17.438 15.148 12.602 1 92.25 75 GLU A CA 1
ATOM 580 C C . GLU A 1 75 ? -17.484 13.953 11.648 1 92.25 75 GLU A C 1
ATOM 582 O O . GLU A 1 75 ? -17.016 12.867 11.984 1 92.25 75 GLU A O 1
ATOM 587 N N . ARG A 1 76 ? -18.031 14.148 10.5 1 93.25 76 ARG A N 1
ATOM 588 C CA . ARG A 1 76 ? -18.109 13.078 9.516 1 93.25 76 ARG A CA 1
ATOM 589 C C . ARG A 1 76 ? -16.719 12.719 9 1 93.25 76 ARG A C 1
ATOM 591 O O . ARG A 1 76 ? -16.406 11.547 8.797 1 93.25 76 ARG A O 1
ATOM 598 N N . LEU A 1 77 ? -15.867 13.734 8.82 1 92.94 77 LEU A N 1
ATOM 599 C CA . LEU A 1 77 ? -14.492 13.492 8.398 1 92.94 77 LEU A CA 1
ATOM 600 C C . LEU A 1 77 ? -13.734 12.68 9.445 1 92.94 77 LEU A C 1
ATOM 602 O O . LEU A 1 77 ? -13.078 11.695 9.117 1 92.94 77 LEU A O 1
ATOM 606 N N . LEU A 1 78 ? -13.938 13.07 10.672 1 93.62 78 LEU A N 1
ATOM 607 C CA . LEU A 1 78 ? -13.266 12.375 11.766 1 93.62 78 LEU A CA 1
ATOM 608 C C . LEU A 1 78 ? -13.781 10.953 11.898 1 93.62 78 LEU A C 1
ATOM 610 O O . LEU A 1 78 ? -13.016 10.031 12.195 1 93.62 78 LEU A O 1
ATOM 614 N N . ALA A 1 79 ? -15.039 10.797 11.641 1 93.25 79 ALA A N 1
ATOM 615 C CA . ALA A 1 79 ? -15.633 9.461 11.711 1 93.25 79 ALA A CA 1
ATOM 616 C C . ALA A 1 79 ? -15.039 8.539 10.648 1 93.25 79 ALA A C 1
ATOM 618 O O . ALA A 1 79 ? -14.828 7.352 10.898 1 93.25 79 ALA A O 1
ATOM 619 N N . CYS A 1 80 ? -14.766 9.055 9.492 1 93.44 80 CYS A N 1
ATOM 620 C CA . CYS A 1 80 ? -14.133 8.281 8.43 1 93.44 80 CYS A CA 1
ATOM 621 C C . CYS A 1 80 ? -12.734 7.836 8.844 1 93.44 80 CYS A C 1
ATOM 623 O O . CYS A 1 80 ? -12.375 6.672 8.672 1 93.44 80 CYS A O 1
ATOM 625 N N . VAL A 1 81 ? -12.016 8.727 9.438 1 95.81 81 VAL A N 1
ATOM 626 C CA . VAL A 1 81 ? -10.656 8.438 9.891 1 95.81 81 VAL A CA 1
ATOM 627 C C . VAL A 1 81 ? -10.695 7.391 11 1 95.81 81 VAL A C 1
ATOM 629 O O . VAL A 1 81 ? -9.914 6.434 10.984 1 95.81 81 VAL A O 1
ATOM 632 N N . ASN A 1 82 ? -11.602 7.566 11.922 1 95.19 82 ASN A N 1
ATOM 633 C CA . ASN A 1 82 ? -11.734 6.637 13.039 1 95.19 82 ASN A CA 1
ATOM 634 C C . ASN A 1 82 ? -12.109 5.238 12.562 1 95.19 82 ASN A C 1
ATOM 636 O O . ASN A 1 82 ? -11.641 4.242 13.117 1 95.19 82 ASN A O 1
ATOM 640 N N . MET A 1 83 ? -12.906 5.207 11.633 1 93.69 83 MET A N 1
ATOM 641 C CA . MET A 1 83 ? -13.281 3.92 11.055 1 93.69 83 MET A CA 1
ATOM 642 C C . MET A 1 83 ? -12.078 3.234 10.422 1 93.69 83 MET A C 1
ATOM 644 O O . MET A 1 83 ? -11.875 2.033 10.602 1 93.69 83 MET A O 1
ATOM 648 N N . ALA A 1 84 ? -11.312 3.967 9.672 1 95.94 84 ALA A N 1
ATOM 649 C CA . ALA A 1 84 ? -10.094 3.422 9.07 1 95.94 84 ALA A CA 1
ATOM 650 C C . ALA A 1 84 ? -9.109 2.955 10.141 1 95.94 84 ALA A C 1
ATOM 652 O O . ALA A 1 84 ? -8.531 1.872 10.031 1 95.94 84 ALA A O 1
ATOM 653 N N . ALA A 1 85 ? -8.984 3.762 11.18 1 97.38 85 ALA A N 1
ATOM 654 C CA . ALA A 1 85 ? -8.094 3.4 12.281 1 97.38 85 ALA A CA 1
ATOM 655 C C . ALA A 1 85 ? -8.562 2.115 12.961 1 97.38 85 ALA A C 1
ATOM 657 O O . ALA A 1 85 ? -7.746 1.245 13.273 1 97.38 85 ALA A O 1
ATOM 658 N N . ALA A 1 86 ? -9.828 1.988 13.172 1 95.62 86 ALA A N 1
ATOM 659 C CA . ALA A 1 86 ? -10.391 0.786 13.781 1 95.62 86 ALA A CA 1
ATOM 660 C C . ALA A 1 86 ? -10.18 -0.433 12.891 1 95.62 86 ALA A C 1
ATOM 662 O O . ALA A 1 86 ? -9.961 -1.541 13.383 1 95.62 86 ALA A O 1
ATOM 663 N N . THR A 1 87 ? -10.281 -0.222 11.578 1 95.19 87 THR A N 1
ATOM 664 C CA . THR A 1 87 ? -10.047 -1.295 10.625 1 95.19 87 THR A CA 1
ATOM 665 C C . THR A 1 87 ? -8.617 -1.824 10.75 1 95.19 87 THR A C 1
ATOM 667 O O . THR A 1 87 ? -8.398 -3.037 10.742 1 95.19 87 THR A O 1
AT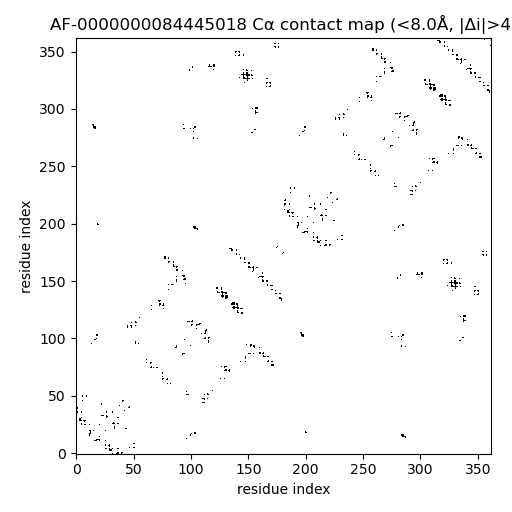OM 670 N N . VAL A 1 88 ? -7.652 -0.966 10.922 1 97.81 88 VAL A N 1
ATOM 671 C CA . VAL A 1 88 ? -6.25 -1.333 11.07 1 97.81 88 VAL A CA 1
ATOM 672 C C . VAL A 1 88 ? -6.074 -2.203 12.312 1 97.81 88 VAL A C 1
ATOM 674 O O . VAL A 1 88 ? -5.234 -3.107 12.328 1 97.81 88 VAL A O 1
ATOM 677 N N . LEU A 1 89 ? -6.91 -2.008 13.289 1 97.81 89 LEU A N 1
ATOM 678 C CA . LEU A 1 89 ? -6.758 -2.686 14.57 1 97.81 89 LEU A CA 1
ATOM 679 C C . LEU A 1 89 ? -7.484 -4.027 14.57 1 97.81 89 LEU A C 1
ATOM 681 O O . LEU A 1 89 ? -7.383 -4.797 15.523 1 97.81 89 LEU A O 1
ATOM 685 N N . THR A 1 90 ? -8.234 -4.344 13.547 1 96 90 THR A N 1
ATOM 686 C CA . THR A 1 90 ? -8.922 -5.633 13.492 1 96 90 THR A CA 1
ATOM 687 C C . THR A 1 90 ? -7.918 -6.781 13.492 1 96 90 THR A C 1
ATOM 689 O O . THR A 1 90 ? -6.871 -6.695 12.844 1 96 90 THR A O 1
ATOM 692 N N . PRO A 1 91 ? -8.148 -7.844 14.211 1 95.69 91 PRO A N 1
ATOM 693 C CA . PRO A 1 91 ? -7.23 -8.984 14.234 1 95.69 91 PRO A CA 1
ATOM 694 C C . PRO A 1 91 ? -6.961 -9.555 12.844 1 95.69 91 PRO A C 1
ATOM 696 O O . PRO A 1 91 ? -7.891 -9.75 12.055 1 95.69 91 PRO A O 1
ATOM 699 N N . GLY A 1 92 ? -5.75 -9.75 12.562 1 94.94 92 GLY A N 1
ATOM 700 C CA . GLY A 1 92 ? -5.379 -10.367 11.305 1 94.94 92 GLY A CA 1
ATOM 701 C C . GLY A 1 92 ? -5.23 -9.367 10.172 1 94.94 92 GLY A C 1
ATOM 702 O O . GLY A 1 92 ? -4.93 -9.75 9.039 1 94.94 92 GLY A O 1
ATOM 703 N N . PHE A 1 93 ? -5.395 -8.07 10.508 1 97.25 93 PHE A N 1
ATOM 704 C CA . PHE A 1 93 ? -5.277 -7.059 9.461 1 97.25 93 PHE A CA 1
ATOM 705 C C . PHE A 1 93 ? -3.859 -7.016 8.906 1 97.25 93 PHE A C 1
ATOM 707 O O . PHE A 1 93 ? -2.895 -6.891 9.664 1 97.25 93 PHE A O 1
ATOM 714 N N . ARG A 1 94 ? -3.77 -7.031 7.59 1 97.31 94 ARG A N 1
ATOM 715 C CA . ARG A 1 94 ? -2.445 -6.977 6.977 1 97.31 94 ARG A CA 1
ATOM 716 C C . ARG A 1 94 ? -2.445 -6.062 5.758 1 97.31 94 ARG A C 1
ATOM 718 O O . ARG A 1 94 ? -1.56 -6.156 4.906 1 97.31 94 ARG A O 1
ATOM 725 N N . GLY A 1 95 ? -3.447 -5.219 5.656 1 97.19 95 GLY A N 1
ATOM 726 C CA . GLY A 1 95 ? -3.59 -4.305 4.531 1 97.19 95 GLY A CA 1
ATOM 727 C C . GLY A 1 95 ? -4.984 -4.305 3.938 1 97.19 95 GLY A C 1
ATOM 728 O O . GLY A 1 95 ? -5.781 -5.207 4.207 1 97.19 95 GLY A O 1
ATOM 729 N N . CYS A 1 96 ? -5.285 -3.338 3.246 1 95.88 96 CYS A N 1
ATOM 730 C CA . CYS A 1 96 ? -6.566 -3.248 2.561 1 95.88 96 CYS A CA 1
ATOM 731 C C . CYS A 1 96 ? -6.684 -4.312 1.477 1 95.88 96 CYS A C 1
ATOM 733 O O . CYS A 1 96 ? -5.84 -4.387 0.581 1 95.88 96 CYS A O 1
ATOM 735 N N . PRO A 1 97 ? -7.719 -5.141 1.492 1 96.31 97 PRO A N 1
ATOM 736 C CA . PRO A 1 97 ? -7.867 -6.18 0.471 1 96.31 97 PRO A CA 1
ATOM 737 C C . PRO A 1 97 ? -7.867 -5.617 -0.948 1 96.31 97 PRO A C 1
ATOM 739 O O . PRO A 1 97 ? -7.336 -6.246 -1.866 1 96.31 97 PRO A O 1
ATOM 742 N N . LEU A 1 98 ? -8.453 -4.469 -1.13 1 96.75 98 LEU A N 1
ATOM 743 C CA . LEU A 1 98 ? -8.469 -3.85 -2.449 1 96.75 98 LEU A CA 1
ATOM 744 C C . LEU A 1 98 ? -7.07 -3.391 -2.854 1 96.75 98 LEU A C 1
ATOM 746 O O . LEU A 1 98 ? -6.672 -3.551 -4.008 1 96.75 98 LEU A O 1
ATOM 750 N N . GLY A 1 99 ? -6.344 -2.818 -1.874 1 97.25 99 GLY A N 1
ATOM 751 C CA . GLY A 1 99 ? -4.957 -2.455 -2.135 1 97.25 99 GLY A CA 1
ATOM 752 C C . GLY A 1 99 ? -4.078 -3.646 -2.459 1 97.25 99 GLY A C 1
ATOM 753 O O . GLY A 1 99 ? -3.205 -3.562 -3.326 1 97.25 99 GLY A O 1
ATOM 754 N N . LEU A 1 100 ? -4.301 -4.73 -1.747 1 97.62 100 LEU A N 1
ATOM 755 C CA . LEU A 1 100 ? -3.559 -5.957 -2.01 1 97.62 100 LEU A CA 1
ATOM 756 C C . LEU A 1 100 ? -3.859 -6.488 -3.408 1 97.62 100 LEU A C 1
ATOM 758 O O . LEU A 1 100 ? -2.959 -6.957 -4.105 1 97.62 100 LEU A O 1
ATOM 762 N N . ALA A 1 101 ? -5.113 -6.406 -3.859 1 97.38 101 ALA A N 1
ATOM 763 C CA . ALA A 1 101 ? -5.488 -6.828 -5.207 1 97.38 101 ALA A CA 1
ATOM 764 C C . ALA A 1 101 ? -4.801 -5.969 -6.262 1 97.38 101 ALA A C 1
ATOM 766 O O . ALA A 1 101 ? -4.316 -6.484 -7.273 1 97.38 101 ALA A O 1
ATOM 767 N N . ILE A 1 102 ? -4.762 -4.68 -6.02 1 97.56 102 ILE A N 1
ATOM 768 C CA . ILE A 1 102 ? -4.102 -3.766 -6.949 1 97.56 102 ILE A CA 1
ATOM 769 C C . ILE A 1 102 ? -2.633 -4.152 -7.102 1 97.56 102 ILE A C 1
ATOM 771 O O . ILE A 1 102 ? -2.1 -4.164 -8.211 1 97.56 102 ILE A O 1
ATOM 775 N N . ALA A 1 103 ? -2.02 -4.504 -6.008 1 96.75 103 ALA A N 1
ATOM 776 C CA . ALA A 1 103 ? -0.619 -4.914 -6.02 1 96.75 103 ALA A CA 1
ATOM 777 C C . ALA A 1 103 ? -0.43 -6.195 -6.828 1 96.75 103 ALA A C 1
ATOM 779 O O . ALA A 1 103 ? 0.572 -6.352 -7.531 1 96.75 103 ALA A O 1
ATOM 780 N N . GLU A 1 104 ? -1.38 -7.098 -6.789 1 96.75 104 GLU A N 1
ATOM 781 C CA . GLU A 1 104 ? -1.238 -8.406 -7.418 1 96.75 104 GLU A CA 1
ATOM 782 C C . GLU A 1 104 ? -1.657 -8.367 -8.883 1 96.75 104 GLU A C 1
ATOM 784 O O . GLU A 1 104 ? -1.261 -9.227 -9.672 1 96.75 104 GLU A O 1
ATOM 789 N N . PHE A 1 105 ? -2.48 -7.379 -9.219 1 96.5 105 PHE A N 1
ATOM 790 C CA . PHE A 1 105 ? -2.984 -7.285 -10.586 1 96.5 105 PHE A CA 1
ATOM 791 C C . PHE A 1 105 ? -2.572 -5.965 -11.227 1 96.5 105 PHE A C 1
ATOM 793 O O . PHE A 1 105 ? -3.371 -5.031 -11.305 1 96.5 105 PHE A O 1
ATOM 800 N N . PRO A 1 106 ? -1.407 -5.922 -11.812 1 95.5 106 PRO A N 1
ATOM 801 C CA . PRO A 1 106 ? -0.905 -4.668 -12.383 1 95.5 106 PRO A CA 1
ATOM 802 C C . PRO A 1 106 ? -1.634 -4.266 -13.664 1 95.5 106 PRO A C 1
ATOM 804 O O . PRO A 1 106 ? -1.591 -3.1 -14.062 1 95.5 106 PRO A O 1
ATOM 807 N N . ASP A 1 107 ? -2.285 -5.199 -14.32 1 95.69 107 ASP A N 1
ATOM 808 C CA . ASP A 1 107 ? -3.012 -4.906 -15.555 1 95.69 107 ASP A CA 1
ATOM 809 C C . ASP A 1 107 ? -4.297 -4.137 -15.266 1 95.69 107 ASP A C 1
ATOM 811 O O . ASP A 1 107 ? -5.234 -4.68 -14.68 1 95.69 107 ASP A O 1
ATOM 815 N N . PRO A 1 108 ? -4.363 -2.885 -15.711 1 94.44 108 PRO A N 1
ATOM 816 C CA . PRO A 1 108 ? -5.535 -2.062 -15.398 1 94.44 108 PRO A CA 1
ATOM 817 C C . PRO A 1 108 ? -6.812 -2.588 -16.047 1 94.44 108 PRO A C 1
ATOM 819 O O . PRO A 1 108 ? -7.914 -2.145 -15.711 1 94.44 108 PRO A O 1
ATOM 822 N N . HIS A 1 109 ? -6.656 -3.537 -16.969 1 95.69 109 HIS A N 1
ATOM 823 C CA . HIS A 1 109 ? -7.828 -4.047 -17.672 1 95.69 109 HIS A CA 1
ATOM 824 C C . HIS A 1 109 ? -8.383 -5.297 -16.984 1 95.69 109 HIS A C 1
ATOM 826 O O . HIS A 1 109 ? -9.453 -5.781 -17.344 1 95.69 109 HIS A O 1
ATOM 832 N N . HIS A 1 110 ? -7.617 -5.789 -16.062 1 96.19 110 HIS A N 1
ATOM 833 C CA . HIS A 1 110 ? -8.125 -6.941 -15.328 1 96.19 110 HIS A CA 1
ATOM 834 C C . HIS A 1 110 ? -9.383 -6.59 -14.547 1 96.19 110 HIS A C 1
ATOM 836 O O . HIS A 1 110 ? -9.43 -5.555 -13.875 1 96.19 110 HIS A O 1
ATOM 842 N N . PRO A 1 111 ? -10.398 -7.426 -14.547 1 95.62 111 PRO A N 1
ATOM 843 C CA . PRO A 1 111 ? -11.672 -7.094 -13.898 1 95.62 111 PRO A CA 1
ATOM 844 C C . PRO A 1 111 ? -11.531 -6.844 -12.398 1 95.62 111 PRO A C 1
ATOM 846 O O . PRO A 1 111 ? -12.125 -5.902 -11.867 1 95.62 111 PRO A O 1
ATOM 849 N N . ALA A 1 112 ? -10.812 -7.684 -11.727 1 95.38 112 ALA A N 1
ATOM 850 C CA . ALA A 1 112 ? -10.586 -7.492 -10.297 1 95.38 112 ALA A CA 1
ATOM 851 C C . ALA A 1 112 ? -9.914 -6.148 -10.023 1 95.38 112 ALA A C 1
ATOM 853 O O . ALA A 1 112 ? -10.266 -5.457 -9.062 1 95.38 112 ALA A O 1
ATOM 854 N N . ARG A 1 113 ? -8.984 -5.773 -10.859 1 96.94 113 ARG A N 1
ATOM 855 C CA . ARG A 1 113 ? -8.297 -4.492 -10.766 1 96.94 113 ARG A CA 1
ATOM 856 C C . ARG A 1 113 ? -9.266 -3.33 -10.961 1 96.94 113 ARG A C 1
ATOM 858 O O . ARG A 1 113 ? -9.203 -2.336 -10.227 1 96.94 113 ARG A O 1
ATOM 865 N N . GLN A 1 114 ? -10.102 -3.434 -11.82 1 96.94 114 GLN A N 1
ATOM 866 C CA . GLN A 1 114 ? -11.062 -2.373 -12.102 1 96.94 114 GLN A CA 1
ATOM 867 C C . GLN A 1 114 ? -11.984 -2.137 -10.914 1 96.94 114 GLN A C 1
ATOM 869 O O . GLN A 1 114 ? -12.328 -0.993 -10.602 1 96.94 114 GLN A O 1
ATOM 874 N N . VAL A 1 115 ? -12.367 -3.217 -10.289 1 95.69 115 VAL A N 1
ATOM 875 C CA . VAL A 1 115 ? -13.195 -3.09 -9.094 1 95.69 115 VAL A CA 1
ATOM 876 C C . VAL A 1 115 ? -12.438 -2.314 -8.016 1 95.69 115 VAL A C 1
ATOM 878 O O . VAL A 1 115 ? -12.977 -1.379 -7.422 1 95.69 115 VAL A O 1
ATOM 881 N N . ALA A 1 116 ? -11.219 -2.703 -7.801 1 96.81 116 ALA A N 1
ATOM 882 C CA . ALA A 1 116 ? -10.406 -2.076 -6.762 1 96.81 116 ALA A CA 1
ATOM 883 C C . ALA A 1 116 ? -10.133 -0.611 -7.086 1 96.81 116 ALA A C 1
ATOM 885 O O . ALA A 1 116 ? -10.273 0.259 -6.223 1 96.81 116 ALA A O 1
ATOM 886 N N . ASP A 1 117 ? -9.797 -0.301 -8.352 1 96.88 117 ASP A N 1
ATOM 887 C CA . ASP A 1 117 ? -9.531 1.068 -8.781 1 96.88 117 ASP A CA 1
ATOM 888 C C . ASP A 1 117 ? -10.758 1.953 -8.586 1 96.88 117 ASP A C 1
ATOM 890 O O . ASP A 1 117 ? -10.656 3.07 -8.07 1 96.88 117 ASP A O 1
ATOM 894 N N . HIS A 1 118 ? -11.828 1.426 -8.977 1 94.5 118 HIS A N 1
ATOM 895 C CA . HIS A 1 118 ? -13.062 2.188 -8.859 1 94.5 118 HIS A CA 1
ATOM 896 C C . HIS A 1 118 ? -13.367 2.533 -7.406 1 94.5 118 HIS A C 1
ATOM 898 O O . HIS A 1 118 ? -13.797 3.65 -7.109 1 94.5 118 HIS A O 1
ATOM 904 N N . HIS A 1 119 ? -13.141 1.622 -6.578 1 93.62 119 HIS A N 1
ATOM 905 C CA . HIS A 1 119 ? -13.398 1.869 -5.164 1 93.62 119 HIS A CA 1
ATOM 906 C C . HIS A 1 119 ? -12.445 2.922 -4.605 1 93.62 119 HIS A C 1
ATOM 908 O O . HIS A 1 119 ? -12.867 3.803 -3.852 1 93.62 119 HIS A O 1
ATOM 914 N N . LYS A 1 120 ? -11.195 2.842 -4.93 1 95.88 120 LYS A N 1
ATOM 915 C CA . LYS A 1 120 ? -10.227 3.828 -4.457 1 95.88 120 LYS A CA 1
ATOM 916 C C . LYS A 1 120 ? -10.57 5.227 -4.961 1 95.88 120 LYS A C 1
ATOM 918 O O . LYS A 1 120 ? -10.484 6.199 -4.211 1 95.88 120 LYS A O 1
ATOM 923 N N . GLN A 1 121 ? -11.008 5.285 -6.195 1 95.12 121 GLN A N 1
ATOM 924 C CA . GLN A 1 121 ? -11.406 6.566 -6.777 1 95.12 121 GLN A CA 1
ATOM 925 C C . GLN A 1 121 ? -12.664 7.105 -6.109 1 95.12 121 GLN A C 1
ATOM 927 O O . GLN A 1 121 ? -12.758 8.305 -5.82 1 95.12 121 GLN A O 1
ATOM 932 N N . ALA A 1 122 ? -13.586 6.223 -5.875 1 92.44 122 ALA A N 1
ATOM 933 C CA . ALA A 1 122 ? -14.82 6.629 -5.215 1 92.44 122 ALA A CA 1
ATOM 934 C C . ALA A 1 122 ? -14.555 7.133 -3.801 1 92.44 122 ALA A C 1
ATOM 936 O O . ALA A 1 122 ? -15.164 8.102 -3.354 1 92.44 122 ALA A O 1
ATOM 937 N N . MET A 1 123 ? -13.672 6.453 -3.109 1 92.38 123 MET A N 1
ATOM 938 C CA . MET A 1 123 ? -13.289 6.879 -1.766 1 92.38 123 MET A CA 1
ATOM 939 C C . MET A 1 123 ? -12.656 8.266 -1.795 1 92.38 123 MET A C 1
ATOM 941 O O . MET A 1 123 ? -12.969 9.117 -0.958 1 92.38 123 MET A O 1
ATOM 945 N N . ARG A 1 124 ? -11.805 8.5 -2.719 1 94.81 124 ARG A N 1
ATOM 946 C CA . ARG A 1 124 ? -11.195 9.82 -2.875 1 94.81 124 ARG A CA 1
ATOM 947 C C . ARG A 1 124 ? -12.258 10.898 -3.066 1 94.81 124 ARG A C 1
ATOM 949 O O . ARG A 1 124 ? -12.242 11.922 -2.389 1 94.81 124 ARG A O 1
ATOM 956 N N . GLU A 1 125 ? -13.18 10.641 -3.934 1 93.62 125 GLU A N 1
ATOM 957 C CA . GLU A 1 125 ? -14.234 11.609 -4.227 1 93.62 125 GLU A CA 1
ATOM 958 C C . GLU A 1 125 ? -15.117 11.852 -3.01 1 93.62 125 GLU A C 1
ATOM 960 O O . GLU A 1 125 ? -15.516 12.992 -2.738 1 93.62 125 GLU A O 1
ATOM 965 N N . THR A 1 126 ? -15.375 10.789 -2.332 1 91.69 126 THR A N 1
ATOM 966 C CA . THR A 1 126 ? -16.172 10.906 -1.119 1 91.69 126 THR A CA 1
ATOM 967 C C . THR A 1 126 ? -15.484 11.82 -0.105 1 91.69 126 THR A C 1
ATOM 969 O O . THR A 1 126 ? -16.109 12.719 0.458 1 91.69 126 THR A O 1
ATOM 972 N N . LEU A 1 127 ? -14.227 11.648 0.139 1 94.5 127 LEU A N 1
ATOM 973 C CA . LEU A 1 127 ? -13.469 12.453 1.096 1 94.5 127 LEU A CA 1
ATOM 974 C C . LEU A 1 127 ? -13.375 13.906 0.632 1 94.5 127 LEU A C 1
ATOM 976 O O . LEU A 1 127 ? -13.523 14.828 1.435 1 94.5 127 LEU A O 1
ATOM 980 N N . ARG A 1 128 ? -13.18 14.133 -0.622 1 94.81 128 ARG A N 1
ATOM 981 C CA . ARG A 1 128 ? -13.125 15.477 -1.181 1 94.81 128 ARG A CA 1
ATOM 982 C C . ARG A 1 128 ? -14.453 16.203 -0.983 1 94.81 128 ARG A C 1
ATOM 984 O O . ARG A 1 128 ? -14.469 17.375 -0.601 1 94.81 128 ARG A O 1
ATOM 991 N N . CYS A 1 129 ? -15.508 15.492 -1.229 1 92.25 129 CYS A N 1
ATOM 992 C CA . CYS A 1 129 ? -16.828 16.078 -1.08 1 92.25 129 CYS A CA 1
ATOM 993 C C . CYS A 1 129 ? -17.109 16.453 0.374 1 92.25 129 CYS A C 1
ATOM 995 O O . CYS A 1 129 ? -17.625 17.531 0.657 1 92.25 129 CYS A O 1
ATOM 997 N N . LEU A 1 130 ? -16.75 15.57 1.289 1 92.19 130 LEU A N 1
ATOM 998 C CA . LEU A 1 130 ? -16.922 15.852 2.711 1 92.19 130 LEU A CA 1
ATOM 999 C C . LEU A 1 130 ? -16.141 17.078 3.123 1 92.19 130 LEU A C 1
ATOM 1001 O O . LEU A 1 130 ? -16.609 17.906 3.912 1 92.19 130 LEU A O 1
ATOM 1005 N N . CYS A 1 131 ? -14.93 17.188 2.582 1 94.81 131 CYS A N 1
ATOM 1006 C CA . CYS A 1 131 ? -14.102 18.344 2.896 1 94.81 131 CYS A CA 1
ATOM 1007 C C . CYS A 1 131 ? -14.742 19.625 2.369 1 94.81 131 CYS A C 1
ATOM 1009 O O . CYS A 1 131 ? -14.789 20.641 3.07 1 94.81 131 CYS A O 1
ATOM 1011 N N . ALA A 1 132 ? -15.258 19.578 1.181 1 92.75 132 ALA A N 1
ATOM 1012 C CA . ALA A 1 132 ? -15.93 20.734 0.597 1 92.75 132 ALA A CA 1
ATOM 1013 C C . ALA A 1 132 ? -17.125 21.172 1.453 1 92.75 132 ALA A C 1
ATOM 1015 O O . ALA A 1 132 ? -17.312 22.359 1.691 1 92.75 132 ALA A O 1
ATOM 1016 N N . GLU A 1 133 ? -17.859 20.266 1.888 1 91.25 133 GLU A N 1
ATOM 1017 C CA . GLU A 1 133 ? -19.016 20.547 2.738 1 91.25 133 GLU A CA 1
ATOM 1018 C C . GLU A 1 133 ? -18.578 21.172 4.055 1 91.25 133 GLU A C 1
ATOM 1020 O O . GLU A 1 133 ? -19.328 21.984 4.633 1 91.25 133 GLU A O 1
ATOM 1025 N N . ALA A 1 134 ? -17.453 20.781 4.504 1 92.19 134 ALA A N 1
ATOM 1026 C CA . ALA A 1 134 ? -16.938 21.312 5.766 1 92.19 134 ALA A CA 1
ATOM 1027 C C . ALA A 1 134 ? -16.281 22.672 5.566 1 92.19 134 ALA A C 1
ATOM 1029 O O . ALA A 1 134 ? -15.836 23.297 6.527 1 92.19 134 ALA A O 1
ATOM 1030 N N . GLY A 1 135 ? -16.156 23.125 4.301 1 92.56 135 GLY A N 1
ATOM 1031 C CA . GLY A 1 135 ? -15.523 24.391 3.992 1 92.56 135 GLY A CA 1
ATOM 1032 C C . GLY A 1 135 ? -14.016 24.281 3.867 1 92.56 135 GLY A C 1
ATOM 1033 O O . GLY A 1 135 ? -13.305 25.281 3.988 1 92.56 135 GLY A O 1
ATOM 1034 N N . ALA A 1 136 ? -13.562 23.109 3.748 1 93.94 136 ALA A N 1
ATOM 1035 C CA . ALA A 1 136 ? -12.133 22.859 3.588 1 93.94 136 ALA A CA 1
ATOM 1036 C C . ALA A 1 136 ? -11.789 22.578 2.127 1 93.94 136 ALA A C 1
ATOM 1038 O O . ALA A 1 136 ? -12.656 22.234 1.332 1 93.94 136 ALA A O 1
ATOM 1039 N N . PRO A 1 137 ? -10.586 22.781 1.762 1 93.75 137 PRO A N 1
ATOM 1040 C CA . PRO A 1 137 ? -10.188 22.484 0.386 1 93.75 137 PRO A CA 1
ATOM 1041 C C . PRO A 1 137 ? -10.234 21 0.067 1 93.75 137 PRO A C 1
ATOM 1043 O O . PRO A 1 137 ? -10.008 20.156 0.95 1 93.75 137 PRO A O 1
ATOM 1046 N N . ALA A 1 138 ? -10.453 20.672 -1.193 1 93.06 138 ALA A N 1
ATOM 1047 C CA . ALA A 1 138 ? -10.492 19.297 -1.679 1 93.06 138 ALA A CA 1
ATOM 1048 C C . ALA A 1 138 ? -9.18 18.578 -1.407 1 93.06 138 ALA A C 1
ATOM 1050 O O . ALA A 1 138 ? -9.156 17.359 -1.214 1 93.06 138 ALA A O 1
ATOM 1051 N N . THR A 1 139 ? -8.156 19.344 -1.316 1 93.62 139 THR A N 1
ATOM 1052 C CA . THR A 1 139 ? -6.832 18.766 -1.095 1 93.62 139 THR A CA 1
ATOM 1053 C C . THR A 1 139 ? -6.742 18.125 0.284 1 93.62 139 THR A C 1
ATOM 1055 O O . THR A 1 139 ? -5.941 17.203 0.495 1 93.62 139 THR A O 1
ATOM 1058 N N . LEU A 1 140 ? -7.559 18.578 1.206 1 96.19 140 LEU A N 1
ATOM 1059 C CA . LEU A 1 140 ? -7.613 17.891 2.494 1 96.19 140 LEU A CA 1
ATOM 1060 C C . LEU A 1 140 ? -8.117 16.469 2.334 1 96.19 140 LEU A C 1
ATOM 1062 O O . LEU A 1 140 ? -7.613 15.547 2.98 1 96.19 140 LEU A O 1
ATOM 1066 N N . GLY A 1 141 ? -9.086 16.281 1.459 1 96.56 141 GLY A N 1
ATOM 1067 C CA . GLY A 1 141 ? -9.57 14.938 1.168 1 96.56 141 GLY A CA 1
ATOM 1068 C C . GLY A 1 141 ? -8.5 14.016 0.608 1 96.56 141 GLY A C 1
ATOM 1069 O O . GLY A 1 141 ? -8.391 12.859 1.012 1 96.56 141 GLY A O 1
ATOM 1070 N N . ASP A 1 142 ? -7.691 14.555 -0.31 1 97.44 142 ASP A N 1
ATOM 1071 C CA . ASP A 1 142 ? -6.566 13.805 -0.867 1 97.44 142 ASP A CA 1
ATOM 1072 C C . ASP A 1 142 ? -5.574 13.414 0.224 1 97.44 142 ASP A C 1
ATOM 1074 O O . ASP A 1 142 ? -5.09 12.281 0.257 1 97.44 142 ASP A O 1
ATOM 1078 N N . SER A 1 143 ? -5.34 14.359 1.09 1 97.69 143 SER A N 1
ATOM 1079 C CA . SER A 1 143 ? -4.398 14.117 2.182 1 97.69 143 SER A CA 1
ATOM 1080 C C . SER A 1 143 ? -4.898 13.023 3.111 1 97.69 143 SER A C 1
ATOM 1082 O O . SER A 1 143 ? -4.125 12.164 3.537 1 97.69 143 SER A O 1
ATOM 1084 N N . LEU A 1 144 ? -6.176 13.078 3.422 1 97.75 144 LEU A N 1
ATOM 1085 C CA . LEU A 1 144 ? -6.75 12.078 4.312 1 97.75 144 LEU A CA 1
ATOM 1086 C C . LEU A 1 144 ? -6.715 10.695 3.67 1 97.75 144 LEU A C 1
ATOM 1088 O O . LEU A 1 144 ? -6.453 9.695 4.348 1 97.75 144 LEU A O 1
ATOM 1092 N N . GLN A 1 145 ? -6.938 10.641 2.402 1 97.75 145 GLN A N 1
ATOM 1093 C CA . GLN A 1 145 ? -6.832 9.352 1.73 1 97.75 145 GLN A CA 1
ATOM 1094 C C . GLN A 1 145 ? -5.402 8.82 1.787 1 97.75 145 GLN A C 1
ATOM 1096 O O . GLN A 1 145 ? -5.188 7.625 2.016 1 97.75 145 GLN A O 1
ATOM 1101 N N . LEU A 1 146 ? -4.426 9.695 1.556 1 98.69 146 LEU A N 1
ATOM 1102 C CA . LEU A 1 146 ? -3.037 9.258 1.632 1 98.69 146 LEU A CA 1
ATOM 1103 C C . LEU A 1 146 ? -2.717 8.703 3.018 1 98.69 146 LEU A C 1
ATOM 1105 O O . LEU A 1 146 ? -2.053 7.672 3.141 1 98.69 146 LEU A O 1
ATOM 1109 N N . LEU A 1 147 ? -3.17 9.367 4.023 1 98.69 147 LEU A N 1
ATOM 1110 C CA . LEU A 1 147 ? -2.91 8.922 5.387 1 98.69 147 LEU A CA 1
ATOM 1111 C C . LEU A 1 147 ? -3.541 7.551 5.637 1 98.69 147 LEU A C 1
ATOM 1113 O O . LEU A 1 147 ? -2.906 6.668 6.215 1 98.69 147 LEU A O 1
ATOM 1117 N N . ILE A 1 148 ? -4.754 7.395 5.199 1 98.12 148 ILE A N 1
ATOM 1118 C CA . ILE A 1 148 ? -5.469 6.141 5.398 1 98.12 148 ILE A CA 1
ATOM 1119 C C . ILE A 1 148 ? -4.758 5.016 4.645 1 98.12 148 ILE A C 1
ATOM 1121 O O . ILE A 1 148 ? -4.449 3.973 5.223 1 98.12 148 ILE A O 1
ATOM 1125 N N . GLU A 1 149 ? -4.488 5.246 3.393 1 98.31 149 GLU A N 1
ATOM 1126 C CA . GLU A 1 149 ? -3.793 4.25 2.586 1 98.31 149 GLU A CA 1
ATOM 1127 C C . GLU A 1 149 ? -2.41 3.943 3.158 1 98.31 149 GLU A C 1
ATOM 1129 O O . GLU A 1 149 ? -1.965 2.795 3.139 1 98.31 149 GLU A O 1
ATOM 1134 N N . GLY A 1 150 ? -1.729 4.98 3.619 1 98.75 150 GLY A N 1
ATOM 1135 C CA . GLY A 1 150 ? -0.43 4.777 4.242 1 98.75 150 GLY A CA 1
ATOM 1136 C C . GLY A 1 150 ? -0.492 3.906 5.48 1 98.75 150 GLY A C 1
ATOM 1137 O O . GLY A 1 150 ? 0.364 3.041 5.684 1 98.75 150 GLY A O 1
ATOM 1138 N N . ALA A 1 151 ? -1.483 4.156 6.32 1 98.69 151 ALA A N 1
ATOM 1139 C CA . ALA A 1 151 ? -1.655 3.336 7.516 1 98.69 151 ALA A CA 1
ATOM 1140 C C . ALA A 1 151 ? -1.91 1.878 7.148 1 98.69 151 ALA A C 1
ATOM 1142 O O . ALA A 1 151 ? -1.336 0.969 7.754 1 98.69 151 ALA A O 1
ATOM 1143 N N . PHE A 1 152 ? -2.746 1.681 6.133 1 98.25 152 PHE A N 1
ATOM 1144 C CA . PHE A 1 152 ? -3.025 0.326 5.668 1 98.25 152 PHE A CA 1
ATOM 1145 C C . PHE A 1 152 ? -1.754 -0.347 5.164 1 98.25 152 PHE A C 1
ATOM 1147 O O . PHE A 1 152 ? -1.529 -1.531 5.422 1 98.25 152 PHE A O 1
ATOM 1154 N N . ALA A 1 153 ? -0.936 0.417 4.5 1 97.88 153 ALA A N 1
ATOM 1155 C CA . ALA A 1 153 ? 0.242 -0.129 3.832 1 97.88 153 ALA A CA 1
ATOM 1156 C C . ALA A 1 153 ? 1.347 -0.443 4.836 1 97.88 153 ALA A C 1
ATOM 1158 O O . ALA A 1 153 ? 2.094 -1.409 4.664 1 97.88 153 ALA A O 1
ATOM 1159 N N . VAL A 1 154 ? 1.47 0.306 5.93 1 97.62 154 VAL A N 1
ATOM 1160 C CA . VAL A 1 154 ? 2.654 0.173 6.773 1 97.62 154 VAL A CA 1
ATOM 1161 C C . VAL A 1 154 ? 2.33 -0.69 7.988 1 97.62 154 VAL A C 1
ATOM 1163 O O . VAL A 1 154 ? 3.232 -1.129 8.703 1 97.62 154 VAL A O 1
ATOM 1166 N N . ALA A 1 155 ? 1.057 -0.918 8.25 1 98.31 155 ALA A N 1
ATOM 1167 C CA . ALA A 1 155 ? 0.627 -1.636 9.445 1 98.31 155 ALA A CA 1
ATOM 1168 C C . ALA A 1 155 ? 1.338 -2.98 9.562 1 98.31 155 ALA A C 1
ATOM 1170 O O . ALA A 1 155 ? 1.87 -3.318 10.625 1 98.31 155 ALA A O 1
ATOM 1171 N N . PRO A 1 156 ? 1.496 -3.699 8.477 1 97.81 156 PRO A N 1
ATOM 1172 C CA . PRO A 1 156 ? 2.152 -5 8.617 1 97.81 156 PRO A CA 1
ATOM 1173 C C . PRO A 1 156 ? 3.617 -4.883 9.031 1 97.81 156 PRO A C 1
ATOM 1175 O O . PRO A 1 156 ? 4.148 -5.77 9.703 1 97.81 156 PRO A O 1
ATOM 1178 N N . ALA A 1 157 ? 4.238 -3.832 8.648 1 97.25 157 ALA A N 1
ATOM 1179 C CA . ALA A 1 157 ? 5.668 -3.68 8.914 1 97.25 157 ALA A CA 1
ATOM 1180 C C . ALA A 1 157 ? 5.902 -2.982 10.25 1 97.25 157 ALA A C 1
ATOM 1182 O O . ALA A 1 157 ? 6.844 -3.316 10.977 1 97.25 157 ALA A O 1
ATOM 1183 N N . LEU A 1 158 ? 5.043 -2.059 10.594 1 96.44 158 LEU A N 1
ATOM 1184 C CA . LEU A 1 158 ? 5.305 -1.206 11.75 1 96.44 158 LEU A CA 1
ATOM 1185 C C . LEU A 1 158 ? 4.492 -1.661 12.953 1 96.44 158 LEU A C 1
ATOM 1187 O O . LEU A 1 158 ? 4.785 -1.27 14.086 1 96.44 158 LEU A O 1
ATOM 1191 N N . GLY A 1 159 ? 3.469 -2.41 12.727 1 97.25 159 GLY A N 1
ATOM 1192 C CA . GLY A 1 159 ? 2.506 -2.768 13.758 1 97.25 159 GLY A CA 1
ATOM 1193 C C . GLY A 1 159 ? 1.195 -2.014 13.641 1 97.25 159 GLY A C 1
ATOM 1194 O O . GLY A 1 159 ? 1.186 -0.819 13.336 1 97.25 159 GLY A O 1
ATOM 1195 N N . ASN A 1 160 ? 0.111 -2.742 13.945 1 98.25 160 ASN A N 1
ATOM 1196 C CA . ASN A 1 160 ? -1.227 -2.195 13.75 1 98.25 160 ASN A CA 1
ATOM 1197 C C . ASN A 1 160 ? -1.509 -1.039 14.703 1 98.25 160 ASN A C 1
ATOM 1199 O O . ASN A 1 160 ? -2.08 -0.023 14.305 1 98.25 160 ASN A O 1
ATOM 1203 N N . GLU A 1 161 ? -1.061 -1.145 15.914 1 98.06 161 GLU A N 1
ATOM 1204 C CA . GLU A 1 161 ? -1.293 -0.084 16.891 1 98.06 161 GLU A CA 1
ATOM 1205 C C . GLU A 1 161 ? -0.555 1.194 16.5 1 98.06 161 GLU A C 1
ATOM 1207 O O . GLU A 1 161 ? -1.129 2.285 16.547 1 98.06 161 GLU A O 1
ATOM 1212 N N . ALA A 1 162 ? 0.68 1.021 16.125 1 97.75 162 ALA A N 1
ATOM 1213 C CA . ALA A 1 162 ? 1.478 2.178 15.734 1 97.75 162 ALA A CA 1
ATOM 1214 C C . ALA A 1 162 ? 0.879 2.865 14.508 1 97.75 162 ALA A C 1
ATOM 1216 O O . ALA A 1 162 ? 0.785 4.094 14.461 1 97.75 162 ALA A O 1
ATOM 1217 N N . ALA A 1 163 ? 0.473 2.113 13.539 1 98.5 163 ALA A N 1
ATOM 1218 C CA . ALA A 1 163 ? -0.111 2.658 12.32 1 98.5 163 ALA A CA 1
ATOM 1219 C C . ALA A 1 163 ? -1.43 3.369 12.609 1 98.5 163 ALA A C 1
ATOM 1221 O O . ALA A 1 163 ? -1.688 4.453 12.078 1 98.5 163 ALA A O 1
ATOM 1222 N N . SER A 1 164 ? -2.248 2.713 13.453 1 98.5 164 SER A N 1
ATOM 1223 C CA . SER A 1 164 ? -3.535 3.297 13.812 1 98.5 164 SER A CA 1
ATOM 1224 C C . SER A 1 164 ? -3.354 4.625 14.539 1 98.5 164 SER A C 1
ATOM 1226 O O . SER A 1 164 ? -4.008 5.613 14.211 1 98.5 164 SER A O 1
ATOM 1228 N N . ARG A 1 165 ? -2.453 4.695 15.469 1 97.88 165 ARG A N 1
ATOM 1229 C CA . ARG A 1 165 ? -2.191 5.906 16.234 1 97.88 165 ARG A CA 1
ATOM 1230 C C . ARG A 1 165 ? -1.645 7.016 15.344 1 97.88 165 ARG A C 1
ATOM 1232 O O . ARG A 1 165 ? -2.045 8.172 15.469 1 97.88 165 ARG A O 1
ATOM 1239 N N . ALA A 1 166 ? -0.766 6.633 14.477 1 98.06 166 ALA A N 1
ATOM 1240 C CA . ALA A 1 166 ? -0.196 7.609 13.555 1 98.06 166 ALA A CA 1
ATOM 1241 C C . ALA A 1 166 ? -1.271 8.188 12.641 1 98.06 166 ALA A C 1
ATOM 1243 O O . ALA A 1 166 ? -1.279 9.391 12.367 1 98.06 166 ALA A O 1
ATOM 1244 N N . LEU A 1 167 ? -2.152 7.34 12.148 1 98.56 167 LEU A N 1
ATOM 1245 C CA . LEU A 1 167 ? -3.248 7.789 11.297 1 98.56 167 LEU A CA 1
ATOM 1246 C C . LEU A 1 167 ? -4.125 8.805 12.031 1 98.56 167 LEU A C 1
ATOM 1248 O O . LEU A 1 167 ? -4.371 9.898 11.523 1 98.56 167 LEU A O 1
ATOM 1252 N N . GLU A 1 168 ? -4.512 8.461 13.211 1 97.75 168 GLU A N 1
ATOM 1253 C CA . GLU A 1 168 ? -5.41 9.328 13.969 1 97.75 168 GLU A CA 1
ATOM 1254 C C . GLU A 1 168 ? -4.754 10.664 14.289 1 97.75 168 GLU A C 1
ATOM 1256 O O . GLU A 1 168 ? -5.348 11.727 14.07 1 97.75 168 GLU A O 1
ATOM 1261 N N . SER A 1 169 ? -3.551 10.594 14.773 1 96.06 169 SER A N 1
ATOM 1262 C CA . SER A 1 169 ? -2.852 11.82 15.148 1 96.06 169 SER A CA 1
ATOM 1263 C C . SER A 1 169 ? -2.59 12.703 13.93 1 96.06 169 SER A C 1
ATOM 1265 O O . SER A 1 169 ? -2.775 13.922 13.984 1 96.06 169 SER A O 1
ATOM 1267 N N . SER A 1 170 ? -2.211 12.109 12.836 1 96.94 170 SER A N 1
ATOM 1268 C CA . SER A 1 170 ? -1.909 12.844 11.609 1 96.94 170 SER A CA 1
ATOM 1269 C C . SER A 1 170 ? -3.162 13.492 11.031 1 96.94 170 SER A C 1
ATOM 1271 O O . SER A 1 170 ? -3.131 14.648 10.609 1 96.94 170 SER A O 1
ATOM 1273 N N . ALA A 1 171 ? -4.219 12.688 10.984 1 97 171 ALA A N 1
ATOM 1274 C CA . ALA A 1 171 ? -5.473 13.211 10.453 1 97 171 ALA A CA 1
ATOM 1275 C C . ALA A 1 171 ? -5.984 14.375 11.297 1 97 171 ALA A C 1
ATOM 1277 O O . ALA A 1 171 ? -6.453 15.383 10.75 1 97 171 ALA A O 1
ATOM 1278 N N . HIS A 1 172 ? -5.891 14.25 12.57 1 94.38 172 HIS A N 1
ATOM 1279 C CA . HIS A 1 172 ? -6.312 15.336 13.453 1 94.38 172 HIS A CA 1
ATOM 1280 C C . HIS A 1 172 ? -5.523 16.609 13.18 1 94.38 172 HIS A C 1
ATOM 1282 O O . HIS A 1 172 ? -6.098 17.703 13.102 1 94.38 172 HIS A O 1
ATOM 1288 N N . THR A 1 173 ? -4.219 16.484 13.039 1 93.5 173 THR A N 1
ATOM 1289 C CA . THR A 1 173 ? -3.361 17.641 12.773 1 93.5 173 THR A CA 1
ATOM 1290 C C . THR A 1 173 ? -3.74 18.312 11.453 1 93.5 173 THR A C 1
ATOM 1292 O O . THR A 1 173 ? -3.846 19.531 11.375 1 93.5 173 THR A O 1
ATOM 1295 N N . LEU A 1 174 ? -4.035 17.547 10.43 1 94.44 174 LEU A N 1
ATOM 1296 C CA . LEU A 1 174 ? -4.371 18.094 9.117 1 94.44 174 LEU A CA 1
ATOM 1297 C C . LEU A 1 174 ? -5.742 18.766 9.141 1 94.44 174 LEU A C 1
ATOM 1299 O O . LEU A 1 174 ? -5.922 19.844 8.57 1 94.44 174 LEU A O 1
ATOM 1303 N N . ILE A 1 175 ? -6.68 18.062 9.781 1 94.12 175 ILE A N 1
ATOM 1304 C CA . ILE A 1 175 ? -8.031 18.609 9.852 1 94.12 175 ILE A CA 1
ATOM 1305 C C . ILE A 1 175 ? -8.023 19.922 10.633 1 94.12 175 ILE A C 1
ATOM 1307 O O . ILE A 1 175 ? -8.641 20.906 10.227 1 94.12 175 ILE A O 1
ATOM 1311 N N . GLU A 1 176 ? -7.242 19.938 11.68 1 90.69 176 GLU A N 1
ATOM 1312 C CA . GLU A 1 176 ? -7.137 21.156 12.484 1 90.69 176 GLU A CA 1
ATOM 1313 C C . GLU A 1 176 ? -6.48 22.281 11.695 1 90.69 176 GLU A C 1
ATOM 1315 O O . GLU A 1 176 ? -6.879 23.438 11.812 1 90.69 176 GLU A O 1
ATOM 1320 N N . ALA A 1 177 ? -5.52 21.984 10.938 1 88.44 177 ALA A N 1
ATOM 1321 C CA . ALA A 1 177 ? -4.797 22.984 10.156 1 88.44 177 ALA A CA 1
ATOM 1322 C C . ALA A 1 177 ? -5.672 23.547 9.039 1 88.44 177 ALA A C 1
ATOM 1324 O O . ALA A 1 177 ? -5.516 24.703 8.641 1 88.44 177 ALA A O 1
ATOM 1325 N N . SER A 1 178 ? -6.574 22.75 8.539 1 87.31 178 SER A N 1
ATOM 1326 C CA . SER A 1 178 ? -7.352 23.125 7.367 1 87.31 178 SER A CA 1
ATOM 1327 C C . SER A 1 178 ? -8.727 23.672 7.762 1 87.31 178 SER A C 1
ATOM 1329 O O . SER A 1 178 ? -9.375 24.359 6.977 1 87.31 178 SER A O 1
ATOM 1331 N N . LEU A 1 179 ? -9.203 23.188 8.812 1 83.19 179 LEU A N 1
ATOM 1332 C CA . LEU A 1 179 ? -10.492 23.609 9.359 1 83.19 179 LEU A CA 1
ATOM 1333 C C . LEU A 1 179 ? -10.328 24.156 10.773 1 83.19 179 LEU A C 1
ATOM 1335 O O . LEU A 1 179 ? -10.719 23.5 11.742 1 83.19 179 LEU A O 1
ATOM 1339 N N . PRO A 1 180 ? -9.617 25.312 10.766 1 65.81 180 PRO A N 1
ATOM 1340 C CA . PRO A 1 180 ? -9.453 25.875 12.109 1 65.81 180 PRO A CA 1
ATOM 1341 C C . PRO A 1 180 ? -10.781 26.078 12.828 1 65.81 180 PRO A C 1
ATOM 1343 O O . PRO A 1 180 ? -11.812 26.312 12.188 1 65.81 180 PRO A O 1
ATOM 1346 N N . GLY A 1 181 ? -10.969 25.469 14.047 1 58.12 181 GLY A N 1
ATOM 1347 C CA . GLY A 1 181 ? -12.148 25.734 14.859 1 58.12 181 GLY A CA 1
ATOM 1348 C C . GLY A 1 181 ? -12.578 27.188 14.805 1 58.12 181 GLY A C 1
ATOM 1349 O O . GLY A 1 181 ? -11.805 28.062 14.398 1 58.12 181 GLY A O 1
ATOM 1350 N N . MET B 1 1 ? 26.719 -13.477 -15.359 1 82.25 1 MET B N 1
ATOM 1351 C CA . MET B 1 1 ? 25.578 -14.383 -15.219 1 82.25 1 MET B CA 1
ATOM 1352 C C . MET B 1 1 ? 24.688 -13.953 -14.062 1 82.25 1 MET B C 1
ATOM 1354 O O . MET B 1 1 ? 23.531 -13.578 -14.281 1 82.25 1 MET B O 1
ATOM 1358 N N . ALA B 1 2 ? 25.312 -13.781 -12.969 1 89.44 2 ALA B N 1
ATOM 1359 C CA . ALA B 1 2 ? 24.531 -13.43 -11.789 1 89.44 2 ALA B CA 1
ATOM 1360 C C . ALA B 1 2 ? 23.828 -12.086 -11.977 1 89.44 2 ALA B C 1
ATOM 1362 O O . ALA B 1 2 ? 22.656 -11.93 -11.602 1 89.44 2 ALA B O 1
ATOM 1363 N N . GLN B 1 3 ? 24.453 -11.195 -12.617 1 92.88 3 GLN B N 1
ATOM 1364 C CA . GLN B 1 3 ? 23.891 -9.867 -12.812 1 92.88 3 GLN B CA 1
ATOM 1365 C C . GLN B 1 3 ? 22.719 -9.906 -13.789 1 92.88 3 GLN B C 1
ATOM 1367 O O . GLN B 1 3 ? 21.703 -9.242 -13.57 1 92.88 3 GLN B O 1
ATOM 1372 N N . ARG B 1 4 ? 22.812 -10.703 -14.82 1 94.56 4 ARG B N 1
ATOM 1373 C CA . ARG B 1 4 ? 21.75 -10.82 -15.812 1 94.56 4 ARG B CA 1
ATOM 1374 C C . ARG B 1 4 ? 20.5 -11.438 -15.195 1 94.56 4 ARG B C 1
ATOM 1376 O O . ARG B 1 4 ? 19.391 -11.008 -15.477 1 94.56 4 ARG B O 1
ATOM 1383 N N . VAL B 1 5 ? 20.766 -12.414 -14.383 1 96.94 5 VAL B N 1
ATOM 1384 C CA . VAL B 1 5 ? 19.656 -13.078 -13.688 1 96.94 5 VAL B CA 1
ATOM 1385 C C . VAL B 1 5 ? 18.953 -12.086 -12.766 1 96.94 5 VAL B C 1
ATOM 1387 O O . VAL B 1 5 ? 17.734 -11.977 -12.781 1 96.94 5 VAL B O 1
ATOM 1390 N N . ARG B 1 6 ? 19.781 -11.391 -12.07 1 96.94 6 ARG B N 1
ATOM 1391 C CA . ARG B 1 6 ? 19.25 -10.422 -11.109 1 96.94 6 ARG B CA 1
ATOM 1392 C C . ARG B 1 6 ? 18.453 -9.328 -11.82 1 96.94 6 ARG B C 1
ATOM 1394 O O . ARG B 1 6 ? 17.359 -8.969 -11.391 1 96.94 6 ARG B O 1
ATOM 1401 N N . ASP B 1 7 ? 18.969 -8.797 -12.914 1 97.19 7 ASP B N 1
ATOM 1402 C CA . ASP B 1 7 ? 18.312 -7.734 -13.664 1 97.19 7 ASP B CA 1
ATOM 1403 C C . ASP B 1 7 ? 17 -8.219 -14.258 1 97.19 7 ASP B C 1
ATOM 1405 O O . ASP B 1 7 ? 15.977 -7.52 -14.172 1 97.19 7 ASP B O 1
ATOM 1409 N N . ALA B 1 8 ? 17 -9.375 -14.812 1 98 8 ALA B N 1
ATOM 1410 C CA . ALA B 1 8 ? 15.797 -9.953 -15.391 1 98 8 ALA B CA 1
ATOM 1411 C C . ALA B 1 8 ? 14.742 -10.203 -14.32 1 98 8 ALA B C 1
ATOM 1413 O O . ALA B 1 8 ? 13.57 -9.867 -14.508 1 98 8 ALA B O 1
ATOM 1414 N N . ALA B 1 9 ? 15.211 -10.781 -13.234 1 98.31 9 ALA B N 1
ATOM 1415 C CA . ALA B 1 9 ? 14.289 -11.086 -12.141 1 98.31 9 ALA B CA 1
ATOM 1416 C C . ALA B 1 9 ? 13.695 -9.812 -11.547 1 98.31 9 ALA B C 1
ATOM 1418 O O . ALA B 1 9 ? 12.484 -9.75 -11.297 1 98.31 9 ALA B O 1
ATOM 1419 N N . ARG B 1 10 ? 14.531 -8.836 -11.352 1 97.62 10 ARG B N 1
ATOM 1420 C CA . ARG B 1 10 ? 14.086 -7.562 -10.797 1 97.62 10 ARG B CA 1
ATOM 1421 C C . ARG B 1 10 ? 12.969 -6.957 -11.641 1 97.62 10 ARG B C 1
ATOM 1423 O O . ARG B 1 10 ? 11.938 -6.535 -11.109 1 97.62 10 ARG B O 1
ATOM 1430 N N . GLU B 1 11 ? 13.133 -6.965 -12.891 1 97.56 11 GLU B N 1
ATOM 1431 C CA . GLU B 1 11 ? 12.148 -6.395 -13.805 1 97.56 11 GLU B CA 1
ATOM 1432 C C . GLU B 1 11 ? 10.859 -7.203 -13.805 1 97.56 11 GLU B C 1
ATOM 1434 O O . GLU B 1 11 ? 9.766 -6.637 -13.734 1 97.56 11 GLU B O 1
ATOM 1439 N N . LEU B 1 12 ? 10.953 -8.516 -13.867 1 97.94 12 LEU B N 1
ATOM 1440 C CA . LEU B 1 12 ? 9.789 -9.391 -13.906 1 97.94 12 LEU B CA 1
ATOM 1441 C C . LEU B 1 12 ? 9.016 -9.344 -12.594 1 97.94 12 LEU B C 1
ATOM 1443 O O . LEU B 1 12 ? 7.793 -9.219 -12.594 1 97.94 12 LEU B O 1
ATOM 1447 N N . PHE B 1 13 ? 9.797 -9.422 -11.477 1 97.62 13 PHE B N 1
ATOM 1448 C CA . PHE B 1 13 ? 9.172 -9.344 -10.164 1 97.62 13 PHE B CA 1
ATOM 1449 C C . PHE B 1 13 ? 8.383 -8.055 -10.016 1 97.62 13 PHE B C 1
ATOM 1451 O O . PHE B 1 13 ? 7.262 -8.062 -9.5 1 97.62 13 PHE B O 1
ATOM 1458 N N . TYR B 1 14 ? 8.945 -6.969 -10.453 1 97.5 14 TYR B N 1
ATOM 1459 C CA . TYR B 1 14 ? 8.266 -5.688 -10.281 1 97.5 14 TYR B CA 1
ATOM 1460 C C . TYR B 1 14 ? 7.07 -5.57 -11.211 1 97.5 14 TYR B C 1
ATOM 1462 O O . TYR B 1 14 ? 6.012 -5.074 -10.82 1 97.5 14 TYR B O 1
ATOM 1470 N N . ARG B 1 15 ? 7.176 -6.008 -12.391 1 96.12 15 ARG B N 1
ATOM 1471 C CA . ARG B 1 15 ? 6.16 -5.84 -13.422 1 96.12 15 ARG B CA 1
ATOM 1472 C C . ARG B 1 15 ? 4.934 -6.695 -13.125 1 96.12 15 ARG B C 1
ATOM 1474 O O . ARG B 1 15 ? 3.799 -6.23 -13.266 1 96.12 15 ARG B O 1
ATOM 1481 N N . GLN B 1 16 ? 5.18 -7.906 -12.641 1 95.25 16 GLN B N 1
ATOM 1482 C CA . GLN B 1 16 ? 4.023 -8.797 -12.633 1 95.25 16 GLN B CA 1
ATOM 1483 C C . GLN B 1 16 ? 3.869 -9.492 -11.281 1 95.25 16 GLN B C 1
ATOM 1485 O O . GLN B 1 16 ? 2.855 -10.141 -11.023 1 95.25 16 GLN B O 1
ATOM 1490 N N . GLY B 1 17 ? 4.797 -9.273 -10.367 1 96.25 17 GLY B N 1
ATOM 1491 C CA . GLY B 1 17 ? 4.711 -9.898 -9.055 1 96.25 17 GLY B CA 1
ATOM 1492 C C . GLY B 1 17 ? 5.715 -11.016 -8.859 1 96.25 17 GLY B C 1
ATOM 1493 O O . GLY B 1 17 ? 6.043 -11.734 -9.805 1 96.25 17 GLY B O 1
ATOM 1494 N N . ILE B 1 18 ? 6.129 -11.195 -7.68 1 96.75 18 ILE B N 1
ATOM 1495 C CA . ILE B 1 18 ? 7.141 -12.188 -7.336 1 96.75 18 ILE B CA 1
ATOM 1496 C C . ILE B 1 18 ? 6.551 -13.594 -7.457 1 96.75 18 ILE B C 1
ATOM 1498 O O . ILE B 1 18 ? 7.137 -14.469 -8.102 1 96.75 18 ILE B O 1
ATOM 1502 N N . HIS B 1 19 ? 5.344 -13.82 -6.914 1 93.62 19 HIS B N 1
ATOM 1503 C CA . HIS B 1 19 ? 4.699 -15.133 -6.969 1 93.62 19 HIS B CA 1
ATOM 1504 C C . HIS B 1 19 ? 4.301 -15.484 -8.398 1 93.62 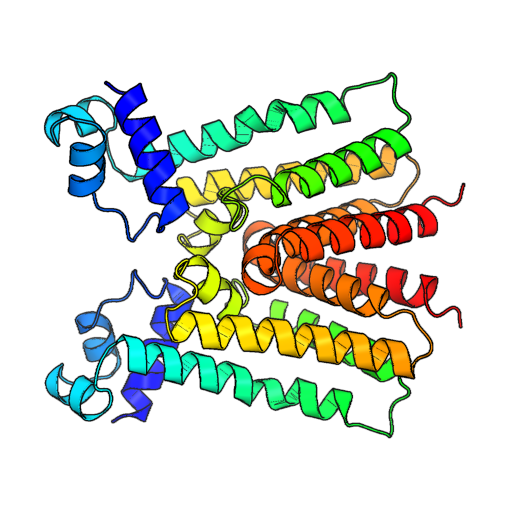19 HIS B C 1
ATOM 1506 O O . HIS B 1 19 ? 4.355 -16.656 -8.789 1 93.62 19 HIS B O 1
ATOM 1512 N N . ALA B 1 20 ? 4.016 -14.516 -9.148 1 93.81 20 ALA B N 1
ATOM 1513 C CA . ALA B 1 20 ? 3.531 -14.742 -10.508 1 93.81 20 ALA B CA 1
ATOM 1514 C C . ALA B 1 20 ? 4.688 -15.031 -11.461 1 93.81 20 ALA B C 1
ATOM 1516 O O . ALA B 1 20 ? 4.473 -15.453 -12.602 1 93.81 20 ALA B O 1
ATOM 1517 N N . THR B 1 21 ? 5.91 -14.781 -11.031 1 96.81 21 THR B N 1
ATOM 1518 C CA . THR B 1 21 ? 7.09 -14.977 -11.867 1 96.81 21 THR B CA 1
ATOM 1519 C C . THR B 1 21 ? 7.727 -16.344 -11.594 1 96.81 21 THR B C 1
ATOM 1521 O O . THR B 1 21 ? 8.172 -16.609 -10.477 1 96.81 21 THR B O 1
ATOM 1524 N N . GLY B 1 22 ? 7.797 -17.156 -12.633 1 96.25 22 GLY B N 1
ATOM 1525 C CA . GLY B 1 22 ? 8.422 -18.469 -12.492 1 96.25 22 GLY B CA 1
ATOM 1526 C C . GLY B 1 22 ? 9.906 -18.453 -12.82 1 96.25 22 GLY B C 1
ATOM 1527 O O . GLY B 1 22 ? 10.383 -17.562 -13.523 1 96.25 22 GLY B O 1
ATOM 1528 N N . VAL B 1 23 ? 10.555 -19.484 -12.32 1 97.31 23 VAL B N 1
ATOM 1529 C CA . VAL B 1 23 ? 11.992 -19.641 -12.531 1 97.31 23 VAL B CA 1
ATOM 1530 C C . VAL B 1 23 ? 12.289 -19.766 -14.023 1 97.31 23 VAL B C 1
ATOM 1532 O O . VAL B 1 23 ? 13.242 -19.172 -14.531 1 97.31 23 VAL B O 1
ATOM 1535 N N . ASP B 1 24 ? 11.43 -20.438 -14.742 1 97.94 24 ASP B N 1
ATOM 1536 C CA . ASP B 1 24 ? 11.625 -20.625 -16.172 1 97.94 24 ASP B CA 1
ATOM 1537 C C . ASP B 1 24 ? 11.578 -19.297 -16.922 1 97.94 24 ASP B C 1
ATOM 1539 O O . ASP B 1 24 ? 12.352 -19.062 -17.844 1 97.94 24 ASP B O 1
ATO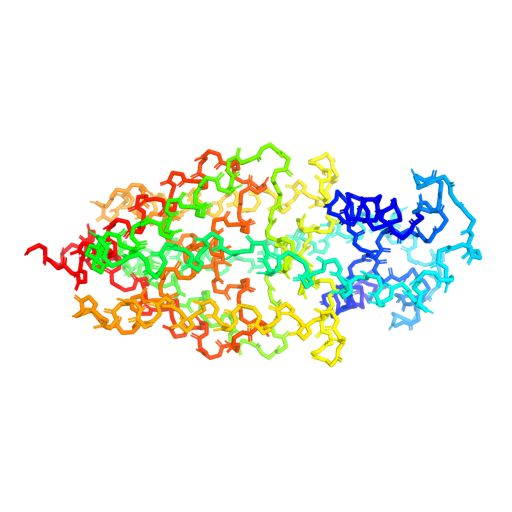M 1543 N N . GLU B 1 25 ? 10.703 -18.516 -16.547 1 98 25 GLU B N 1
ATOM 1544 C CA . GLU B 1 25 ? 10.562 -17.203 -17.172 1 98 25 GLU B CA 1
ATOM 1545 C C . GLU B 1 25 ? 11.781 -16.328 -16.906 1 98 25 GLU B C 1
ATOM 1547 O O . GLU B 1 25 ? 12.25 -15.625 -17.812 1 98 25 GLU B O 1
ATOM 1552 N N . ILE B 1 26 ? 12.32 -16.344 -15.68 1 98.31 26 ILE B N 1
ATOM 1553 C CA . ILE B 1 26 ? 13.531 -15.602 -15.336 1 98.31 26 ILE B CA 1
ATOM 1554 C C . ILE B 1 26 ? 14.695 -16.078 -16.203 1 98.31 26 ILE B C 1
ATOM 1556 O O . ILE B 1 26 ? 15.438 -15.266 -16.75 1 98.31 26 ILE B O 1
ATOM 1560 N N . CYS B 1 27 ? 14.789 -17.375 -16.344 1 98.31 27 CYS B N 1
ATOM 1561 C CA . CYS B 1 27 ? 15.875 -17.969 -17.109 1 98.31 27 CYS B CA 1
ATOM 1562 C C . CYS B 1 27 ? 15.797 -17.531 -18.578 1 98.31 27 CYS B C 1
ATOM 1564 O O . CYS B 1 27 ? 16.797 -17.141 -19.156 1 98.31 27 CYS B O 1
ATOM 1566 N N . ARG B 1 28 ? 14.641 -17.578 -19.078 1 98.31 28 ARG B N 1
ATOM 1567 C CA . ARG B 1 28 ? 14.43 -17.172 -20.469 1 98.31 28 ARG B CA 1
ATOM 1568 C C . ARG B 1 28 ? 14.812 -15.719 -20.688 1 98.31 28 ARG B C 1
ATOM 1570 O O . ARG B 1 28 ? 15.547 -15.391 -21.625 1 98.31 28 ARG B O 1
ATOM 1577 N N . ALA B 1 29 ? 14.375 -14.914 -19.844 1 97.94 29 ALA B N 1
ATOM 1578 C CA . ALA B 1 29 ? 14.648 -13.484 -19.953 1 97.94 29 ALA B CA 1
ATOM 1579 C C . ALA B 1 29 ? 16.141 -13.188 -19.766 1 97.94 29 ALA B C 1
ATOM 1581 O O . ALA B 1 29 ? 16.672 -12.266 -20.391 1 97.94 29 ALA B O 1
ATOM 1582 N N . ALA B 1 30 ? 16.781 -13.992 -18.922 1 97.81 30 ALA B N 1
ATOM 1583 C CA . ALA B 1 30 ? 18.172 -13.766 -18.594 1 97.81 30 ALA B CA 1
ATOM 1584 C C . ALA B 1 30 ? 19.109 -14.477 -19.562 1 97.81 30 ALA B C 1
ATOM 1586 O O . ALA B 1 30 ? 20.312 -14.273 -19.547 1 97.81 30 ALA B O 1
ATOM 1587 N N . GLY B 1 31 ? 18.547 -15.305 -20.406 1 97.56 31 GLY B N 1
ATOM 1588 C CA . GLY B 1 31 ? 19.359 -16.062 -21.328 1 97.56 31 GLY B CA 1
ATOM 1589 C C . GLY B 1 31 ? 20.266 -17.078 -20.641 1 97.56 31 GLY B C 1
ATOM 1590 O O . GLY B 1 31 ? 21.438 -17.188 -20.969 1 97.56 31 GLY B O 1
ATOM 1591 N N . THR B 1 32 ? 19.75 -17.734 -19.672 1 97.19 32 THR B N 1
ATOM 1592 C CA . THR B 1 32 ? 20.516 -18.734 -18.922 1 97.19 32 THR B CA 1
ATOM 1593 C C . THR B 1 32 ? 19.672 -19.953 -18.641 1 97.19 32 THR B C 1
ATOM 1595 O O . THR B 1 32 ? 18.531 -20.047 -19.078 1 97.19 32 THR B O 1
ATOM 1598 N N . THR B 1 33 ? 20.25 -20.984 -18.062 1 96.06 33 THR B N 1
ATOM 1599 C CA . THR B 1 33 ? 19.578 -22.219 -17.688 1 96.06 33 THR B CA 1
ATOM 1600 C C . THR B 1 33 ? 19.234 -22.219 -16.188 1 96.06 33 THR B C 1
ATOM 1602 O O . THR B 1 33 ? 19.719 -21.375 -15.438 1 96.06 33 THR B O 1
ATOM 1605 N N . LYS B 1 34 ? 18.312 -23.109 -15.852 1 96.69 34 LYS B N 1
ATOM 1606 C CA . LYS B 1 34 ? 17.984 -23.297 -14.438 1 96.69 34 LYS B CA 1
ATOM 1607 C C . LYS B 1 34 ? 19.25 -23.578 -13.625 1 96.69 34 LYS B C 1
ATOM 1609 O O . LYS B 1 34 ? 19.406 -23.062 -12.516 1 96.69 34 LYS B O 1
ATOM 1614 N N . MET B 1 35 ? 20.062 -24.359 -14.188 1 95.88 35 MET B N 1
ATOM 1615 C CA . MET B 1 35 ? 21.328 -24.672 -13.531 1 95.88 35 MET B CA 1
ATOM 1616 C C . MET B 1 35 ? 22.172 -23.422 -13.328 1 95.88 35 MET B C 1
ATOM 1618 O O . MET B 1 35 ? 22.719 -23.203 -12.242 1 95.88 35 MET B O 1
ATOM 1622 N N . GLY B 1 36 ? 22.234 -22.656 -14.305 1 95.81 36 GLY B N 1
ATOM 1623 C CA . GLY B 1 36 ? 22.969 -21.406 -14.211 1 95.81 36 GLY B CA 1
ATOM 1624 C C . GLY B 1 36 ? 22.422 -20.469 -13.148 1 95.81 36 GLY B C 1
ATOM 1625 O O . GLY B 1 36 ? 23.172 -19.844 -12.414 1 95.81 36 GLY B O 1
ATOM 1626 N N . LEU B 1 37 ? 21.078 -20.328 -13.07 1 96.94 37 LEU B N 1
ATOM 1627 C CA . LEU B 1 37 ? 20.438 -19.5 -12.062 1 96.94 37 LEU B CA 1
ATOM 1628 C C . LEU B 1 37 ? 20.781 -19.969 -10.656 1 96.94 37 LEU B C 1
ATOM 1630 O O . LEU B 1 37 ? 21.141 -19.156 -9.797 1 96.94 37 LEU B O 1
ATOM 1634 N N . TYR B 1 38 ? 20.797 -21.234 -10.461 1 96.06 38 TYR B N 1
ATOM 1635 C CA . TYR B 1 38 ? 20.984 -21.781 -9.117 1 96.06 38 TYR B CA 1
ATOM 1636 C C . TYR B 1 38 ? 22.469 -21.875 -8.766 1 96.06 38 TYR B C 1
ATOM 1638 O O . TYR B 1 38 ? 22.812 -22.031 -7.594 1 96.06 38 TYR B O 1
ATOM 1646 N N . ARG B 1 39 ? 23.328 -21.812 -9.734 1 96.38 39 ARG B N 1
ATOM 1647 C CA . ARG B 1 39 ? 24.75 -21.609 -9.453 1 96.38 39 ARG B CA 1
ATOM 1648 C C . ARG B 1 39 ? 24.984 -20.219 -8.859 1 96.38 39 ARG B C 1
ATOM 1650 O O . ARG B 1 39 ? 25.844 -20.062 -7.984 1 96.38 39 ARG B O 1
ATOM 1657 N N . ALA B 1 40 ? 24.188 -19.375 -9.336 1 96.19 40 ALA B N 1
ATOM 1658 C CA . ALA B 1 40 ? 24.328 -18 -8.891 1 96.19 40 ALA B CA 1
ATOM 1659 C C . ALA B 1 40 ? 23.562 -17.75 -7.59 1 96.19 40 ALA B C 1
ATOM 1661 O O . ALA B 1 40 ? 24.016 -17.016 -6.719 1 96.19 40 ALA B O 1
ATOM 1662 N N . TYR B 1 41 ? 22.344 -18.375 -7.496 1 97.25 41 TYR B N 1
ATOM 1663 C CA . TYR B 1 41 ? 21.484 -18.219 -6.336 1 97.25 41 TYR B CA 1
ATOM 1664 C C . TYR B 1 41 ? 20.953 -19.578 -5.867 1 97.25 41 TYR B C 1
ATOM 1666 O O . TYR B 1 41 ? 20.312 -20.297 -6.633 1 97.25 41 TYR B O 1
ATOM 1674 N N . PRO B 1 42 ? 21.125 -19.844 -4.617 1 96.44 42 PRO B N 1
ATOM 1675 C CA . PRO B 1 42 ? 20.781 -21.188 -4.145 1 96.44 42 PRO B CA 1
ATOM 1676 C C . PRO B 1 42 ? 19.266 -21.453 -4.172 1 96.44 42 PRO B C 1
ATOM 1678 O O . PRO B 1 42 ? 18.844 -22.594 -4.105 1 96.44 42 PRO B O 1
ATOM 1681 N N . SER B 1 43 ? 18.5 -20.391 -4.203 1 96.5 43 SER B N 1
ATOM 1682 C CA . SER B 1 43 ? 17.047 -20.5 -4.289 1 96.5 43 SER B CA 1
ATOM 1683 C C . SER B 1 43 ? 16.422 -19.234 -4.871 1 96.5 43 SER B C 1
ATOM 1685 O O . SER B 1 43 ? 17.078 -18.203 -4.953 1 96.5 43 SER B O 1
ATOM 1687 N N . LYS B 1 44 ? 15.219 -19.312 -5.262 1 96.44 44 LYS B N 1
ATOM 1688 C CA . LYS B 1 44 ? 14.477 -18.141 -5.699 1 96.44 44 LYS B CA 1
ATOM 1689 C C . LYS B 1 44 ? 14.383 -17.109 -4.578 1 96.44 44 LYS B C 1
ATOM 1691 O O . LYS B 1 44 ? 14.477 -15.906 -4.824 1 96.44 44 LYS B O 1
ATOM 1696 N N . ASP B 1 45 ? 14.219 -17.594 -3.328 1 96.38 45 ASP B N 1
ATOM 1697 C CA . ASP B 1 45 ? 14.117 -16.688 -2.176 1 96.38 45 ASP B CA 1
ATOM 1698 C C . ASP B 1 45 ? 15.406 -15.906 -1.974 1 96.38 45 ASP B C 1
ATOM 1700 O O . ASP B 1 45 ? 15.375 -14.719 -1.659 1 96.38 45 ASP B O 1
ATOM 1704 N N . ALA B 1 46 ? 16.453 -16.547 -2.162 1 96.88 46 ALA B N 1
ATOM 1705 C CA . ALA B 1 46 ? 17.734 -15.875 -2.041 1 96.88 46 ALA B CA 1
ATOM 1706 C C . ALA B 1 46 ? 17.875 -14.773 -3.09 1 96.88 46 ALA B C 1
ATOM 1708 O O . ALA B 1 46 ? 18.422 -13.703 -2.809 1 96.88 46 ALA B O 1
ATOM 1709 N N . LEU B 1 47 ? 17.453 -15.117 -4.301 1 97.81 47 LEU B N 1
ATOM 1710 C CA . LEU B 1 47 ? 17.453 -14.133 -5.379 1 97.81 47 LEU B CA 1
ATOM 1711 C C . LEU B 1 47 ? 16.562 -12.938 -5.023 1 97.81 47 LEU B C 1
ATOM 1713 O O . LEU B 1 47 ? 16.984 -11.789 -5.168 1 97.81 47 LEU B O 1
ATOM 1717 N N . ILE B 1 48 ? 15.391 -13.156 -4.484 1 97.94 48 ILE B N 1
ATOM 1718 C CA . ILE B 1 48 ? 14.453 -12.125 -4.074 1 97.94 48 ILE B CA 1
ATOM 1719 C C . ILE B 1 48 ? 15.078 -11.25 -2.99 1 97.94 48 ILE B C 1
ATOM 1721 O O . ILE B 1 48 ? 15.047 -10.023 -3.078 1 97.94 48 ILE B O 1
ATOM 1725 N N . GLU B 1 49 ? 15.609 -11.891 -2.014 1 96.88 49 GLU B N 1
ATOM 1726 C CA . GLU B 1 49 ? 16.25 -11.18 -0.909 1 96.88 49 GLU B CA 1
ATOM 1727 C C . GLU B 1 49 ? 17.344 -10.25 -1.411 1 96.88 49 GLU B C 1
ATOM 1729 O O . GLU B 1 49 ? 17.438 -9.094 -0.989 1 96.88 49 GLU B O 1
ATOM 1734 N N . THR B 1 50 ? 18.109 -10.742 -2.287 1 96.31 50 THR B N 1
ATOM 1735 C CA . THR B 1 50 ? 19.219 -9.969 -2.848 1 96.31 50 THR B CA 1
ATOM 1736 C C . THR B 1 50 ? 18.688 -8.734 -3.572 1 96.31 50 THR B C 1
ATOM 1738 O O . THR B 1 50 ? 19.203 -7.629 -3.383 1 96.31 50 THR B O 1
ATOM 1741 N N . ILE B 1 51 ? 17.719 -8.891 -4.348 1 97.06 51 ILE B N 1
ATOM 1742 C CA . ILE B 1 51 ? 17.141 -7.805 -5.133 1 97.06 51 ILE B CA 1
ATOM 1743 C C . ILE B 1 51 ? 16.562 -6.746 -4.199 1 97.06 51 ILE B C 1
ATOM 1745 O O . ILE B 1 51 ? 16.75 -5.547 -4.41 1 97.06 51 ILE B O 1
ATOM 1749 N N . LEU B 1 52 ? 15.891 -7.152 -3.113 1 96.38 52 LEU B N 1
ATOM 1750 C CA . LEU B 1 52 ? 15.297 -6.215 -2.168 1 96.38 52 LEU B CA 1
ATOM 1751 C C . LEU B 1 52 ? 16.375 -5.484 -1.374 1 96.38 52 LEU B C 1
ATOM 1753 O O . LEU B 1 52 ? 16.25 -4.289 -1.109 1 96.38 52 LEU B O 1
ATOM 1757 N N . GLN B 1 53 ? 17.422 -6.176 -1.033 1 94 53 GLN B N 1
ATOM 1758 C CA . GLN B 1 53 ? 18.531 -5.551 -0.32 1 94 53 GLN B CA 1
ATOM 1759 C C . GLN B 1 53 ? 19.188 -4.469 -1.172 1 94 53 GLN B C 1
ATOM 1761 O O . GLN B 1 53 ? 19.547 -3.404 -0.665 1 94 53 GLN B O 1
ATOM 1766 N N . GLU B 1 54 ? 19.281 -4.75 -2.395 1 91.56 54 GLU B N 1
ATOM 1767 C CA . GLU B 1 54 ? 19.859 -3.773 -3.311 1 91.56 54 GLU B CA 1
ATOM 1768 C C . GLU B 1 54 ? 18.984 -2.527 -3.416 1 91.56 54 GLU B C 1
ATOM 1770 O O . GLU B 1 54 ? 19.5 -1.41 -3.518 1 91.56 54 GLU B O 1
ATOM 1775 N N . ARG B 1 55 ? 17.719 -2.76 -3.408 1 87.31 55 ARG B N 1
ATOM 1776 C CA . ARG B 1 55 ? 16.781 -1.638 -3.42 1 87.31 55 ARG B CA 1
ATOM 1777 C C . ARG B 1 55 ? 16.969 -0.762 -2.186 1 87.31 55 ARG B C 1
ATOM 1779 O O . ARG B 1 55 ? 16.969 0.467 -2.285 1 87.31 55 ARG B O 1
ATOM 1786 N N . CYS B 1 56 ? 17.172 -1.349 -1.11 1 82.81 56 CYS B N 1
ATOM 1787 C CA . CYS B 1 56 ? 17.391 -0.642 0.148 1 82.81 56 CYS B CA 1
ATOM 1788 C C . CYS B 1 56 ? 18.703 0.138 0.124 1 82.81 56 CYS B C 1
ATOM 1790 O O . CYS B 1 56 ? 18.75 1.279 0.585 1 82.81 56 CYS B O 1
ATOM 1792 N N . ASP B 1 57 ? 19.625 -0.472 -0.487 1 74.88 57 ASP B N 1
ATOM 1793 C CA . ASP B 1 57 ? 20.953 0.136 -0.547 1 74.88 57 ASP B CA 1
ATOM 1794 C C . ASP B 1 57 ? 20.969 1.322 -1.508 1 74.88 57 ASP B C 1
ATOM 1796 O O . ASP B 1 57 ? 21.734 2.273 -1.314 1 74.88 57 ASP B O 1
ATOM 1800 N N . ALA B 1 58 ? 20.109 1.235 -2.479 1 64.31 58 ALA B N 1
ATOM 1801 C CA . ALA B 1 58 ? 20.016 2.316 -3.457 1 64.31 58 ALA B CA 1
ATOM 1802 C C . ALA B 1 58 ? 19.344 3.545 -2.852 1 64.31 58 ALA B C 1
ATOM 1804 O O . ALA B 1 58 ? 19.453 4.648 -3.391 1 64.31 58 ALA B O 1
ATOM 1805 N N . GLN B 1 59 ? 18.703 3.213 -1.792 1 64.81 59 GLN B N 1
ATOM 1806 C CA . GLN B 1 59 ? 18.125 4.359 -1.107 1 64.81 59 GLN B CA 1
ATOM 1807 C C . GLN B 1 59 ? 19.203 5.223 -0.455 1 64.81 59 GLN B C 1
ATOM 1809 O O . GLN B 1 59 ? 18.953 5.867 0.564 1 64.81 59 GLN B O 1
ATOM 1814 N N . GLU B 1 60 ? 20.297 5.098 -0.933 1 64.5 60 GLU B N 1
ATOM 1815 C CA . GLU B 1 60 ? 21.453 5.938 -0.615 1 64.5 60 GLU B CA 1
ATOM 1816 C C . GLU B 1 60 ? 21.109 7.418 -0.771 1 64.5 60 GLU B C 1
ATOM 1818 O O . GLU B 1 60 ? 21.578 8.25 0.006 1 64.5 60 GLU B O 1
ATOM 1823 N N . LYS B 1 61 ? 20.312 7.656 -1.673 1 69.56 61 LYS B N 1
ATOM 1824 C CA . LYS B 1 61 ? 19.922 9.055 -1.87 1 69.56 61 LYS B CA 1
ATOM 1825 C C . LYS B 1 61 ? 19.297 9.633 -0.609 1 69.56 61 LYS B C 1
ATOM 1827 O O . LYS B 1 61 ? 19.562 10.781 -0.245 1 69.56 61 LYS B O 1
ATOM 1832 N N . LEU B 1 62 ? 18.469 8.781 -0.015 1 73.44 62 LEU B N 1
ATOM 1833 C CA . LEU B 1 62 ? 17.875 9.227 1.236 1 73.44 62 LEU B CA 1
ATOM 1834 C C . LEU B 1 62 ? 18.953 9.516 2.281 1 73.44 62 LEU B C 1
ATOM 1836 O O . LEU B 1 62 ? 18.891 10.531 2.982 1 73.44 62 LEU B O 1
ATOM 1840 N N . ALA B 1 63 ? 19.922 8.711 2.291 1 69.81 63 ALA B N 1
ATOM 1841 C CA . ALA B 1 63 ? 21.031 8.898 3.213 1 69.81 63 ALA B CA 1
ATOM 1842 C C . ALA B 1 63 ? 21.781 10.188 2.91 1 69.81 63 ALA B C 1
ATOM 1844 O O . ALA B 1 63 ? 22.188 10.914 3.828 1 69.81 63 ALA B O 1
ATOM 1845 N N . CYS B 1 64 ? 21.938 10.43 1.73 1 74.5 64 CYS B N 1
ATOM 1846 C CA . CYS B 1 64 ? 22.625 11.648 1.315 1 74.5 64 CYS B CA 1
ATOM 1847 C C . CYS B 1 64 ? 21.844 12.891 1.738 1 74.5 64 CYS B C 1
ATOM 1849 O O . CYS B 1 64 ? 22.422 13.859 2.232 1 74.5 64 CYS B O 1
ATOM 1851 N N . ILE B 1 65 ? 20.641 12.805 1.559 1 80.12 65 ILE B N 1
ATOM 1852 C CA . ILE B 1 65 ? 19.781 13.938 1.889 1 80.12 65 ILE B CA 1
ATOM 1853 C C . ILE B 1 65 ? 19.766 14.156 3.4 1 80.12 65 ILE B C 1
ATOM 1855 O O . ILE B 1 65 ? 19.953 15.281 3.873 1 80.12 65 ILE B O 1
ATOM 1859 N N . THR B 1 66 ? 19.641 13.125 4.121 1 81.06 66 THR B N 1
ATOM 1860 C CA . THR B 1 66 ? 19.5 13.219 5.57 1 81.06 66 THR B CA 1
ATOM 1861 C C . THR B 1 66 ? 20.828 13.617 6.207 1 81.06 66 THR B C 1
ATOM 1863 O O . THR B 1 66 ? 20.859 14.211 7.289 1 81.06 66 THR B O 1
ATOM 1866 N N . GLY B 1 67 ? 21.891 13.344 5.512 1 83.06 67 GLY B N 1
ATOM 1867 C CA . GLY B 1 67 ? 23.203 13.633 6.043 1 83.06 67 GLY B CA 1
ATOM 1868 C C . GLY B 1 67 ? 23.766 14.969 5.566 1 83.06 67 GLY B C 1
ATOM 1869 O O . GLY B 1 67 ? 24.828 15.383 5.996 1 83.06 67 GLY B O 1
ATOM 1870 N N . ASP B 1 68 ? 23 15.609 4.672 1 87.12 68 ASP B N 1
ATOM 1871 C CA . ASP B 1 68 ? 23.484 16.875 4.121 1 87.12 68 ASP B CA 1
ATOM 1872 C C . ASP B 1 68 ? 23.328 18 5.133 1 87.12 68 ASP B C 1
ATOM 1874 O O . ASP B 1 68 ? 22.266 18.609 5.238 1 87.12 68 ASP B O 1
ATOM 1878 N N . ARG B 1 69 ? 24.438 18.469 5.746 1 87.62 69 ARG B N 1
ATOM 1879 C CA . ARG B 1 69 ? 24.422 19.453 6.832 1 87.62 69 ARG B CA 1
ATOM 1880 C C . ARG B 1 69 ? 24.344 20.859 6.285 1 87.62 69 ARG B C 1
ATOM 1882 O O . ARG B 1 69 ? 24.172 21.828 7.047 1 87.62 69 ARG B O 1
ATOM 1889 N N . SER B 1 70 ? 24.359 20.953 4.98 1 92.5 70 SER B N 1
ATOM 1890 C CA . SER B 1 70 ? 24.188 22.266 4.383 1 92.5 70 SER B CA 1
ATOM 1891 C C . SER B 1 70 ? 22.719 22.656 4.336 1 92.5 70 SER B C 1
ATOM 1893 O O . SER B 1 70 ? 22.391 23.844 4.152 1 92.5 70 SER B O 1
ATOM 1895 N N . LEU B 1 71 ? 21.875 21.734 4.527 1 92.75 71 LEU B N 1
ATOM 1896 C CA . LEU B 1 71 ? 20.438 21.969 4.562 1 92.75 71 LEU B CA 1
ATOM 1897 C C . LEU B 1 71 ? 19.938 22.062 6 1 92.75 71 LEU B C 1
ATOM 1899 O O . LEU B 1 71 ? 20.406 21.312 6.867 1 92.75 71 LEU B O 1
ATOM 1903 N N . SER B 1 72 ? 19.031 22.969 6.238 1 90.88 72 SER B N 1
ATOM 1904 C CA . SER B 1 72 ? 18.344 22.984 7.531 1 90.88 72 SER B CA 1
ATOM 1905 C C . SER B 1 72 ? 17.547 21.703 7.746 1 90.88 72 SER B C 1
ATOM 1907 O O . SER B 1 72 ? 17.219 21 6.789 1 90.88 72 SER B O 1
ATOM 1909 N N . PRO B 1 73 ? 17.281 21.406 8.984 1 87.88 73 PRO B N 1
ATOM 1910 C CA . PRO B 1 73 ? 16.453 20.234 9.242 1 87.88 73 PRO B CA 1
ATOM 1911 C C . PRO B 1 73 ? 15.125 20.266 8.477 1 87.88 73 PRO B C 1
ATOM 1913 O O . PRO B 1 73 ? 14.688 19.234 7.949 1 87.88 73 PRO B O 1
ATOM 1916 N N . ARG B 1 74 ? 14.539 21.391 8.398 1 90.44 74 ARG B N 1
ATOM 1917 C CA . ARG B 1 74 ? 13.297 21.531 7.645 1 90.44 74 ARG B CA 1
ATOM 1918 C C . ARG B 1 74 ? 13.516 21.25 6.164 1 90.44 74 ARG B C 1
ATOM 1920 O O . ARG B 1 74 ? 12.703 20.562 5.531 1 90.44 74 ARG B O 1
ATOM 1927 N N . GLU B 1 75 ? 14.586 21.75 5.652 1 92.06 75 GLU B N 1
ATOM 1928 C CA . GLU B 1 75 ? 14.914 21.516 4.25 1 92.06 75 GLU B CA 1
ATOM 1929 C C . GLU B 1 75 ? 15.172 20.031 3.982 1 92.06 75 GLU B C 1
ATOM 1931 O O . GLU B 1 75 ? 14.836 19.516 2.916 1 92.06 75 GLU B O 1
ATOM 1936 N N . ARG B 1 76 ? 15.766 19.375 4.918 1 93.12 76 ARG B N 1
ATOM 1937 C CA . ARG B 1 76 ? 16.031 17.953 4.77 1 93.12 76 ARG B CA 1
ATOM 1938 C C . ARG B 1 76 ? 14.734 17.156 4.758 1 93.12 76 ARG B C 1
ATOM 1940 O O . ARG B 1 76 ? 14.586 16.203 3.988 1 93.12 76 ARG B O 1
ATOM 1947 N N . LEU B 1 77 ? 13.773 17.562 5.578 1 92.81 77 LEU B N 1
ATOM 1948 C CA . LEU B 1 77 ? 12.461 16.922 5.594 1 92.81 77 LEU B CA 1
ATOM 1949 C C . LEU B 1 77 ? 11.758 17.078 4.25 1 92.81 77 LEU B C 1
ATOM 1951 O O . LEU B 1 77 ? 11.258 16.094 3.684 1 92.81 77 LEU B O 1
ATOM 1955 N N . LEU B 1 78 ? 11.844 18.266 3.752 1 93.5 78 LEU B N 1
ATOM 1956 C CA . LEU B 1 78 ? 11.203 18.547 2.471 1 93.5 78 LEU B CA 1
ATOM 1957 C C . LEU B 1 78 ? 11.898 17.797 1.341 1 93.5 78 LEU B C 1
ATOM 1959 O O . LEU B 1 78 ? 11.242 17.328 0.411 1 93.5 78 LEU B O 1
ATOM 1963 N N . ALA B 1 79 ? 13.172 17.672 1.467 1 93.19 79 ALA B N 1
ATOM 1964 C CA . ALA B 1 79 ? 13.93 16.938 0.457 1 93.19 79 ALA B CA 1
ATOM 1965 C C . ALA B 1 79 ? 13.523 15.469 0.429 1 93.19 79 ALA B C 1
ATOM 1967 O O . ALA B 1 79 ? 13.453 14.859 -0.64 1 93.19 79 ALA B O 1
ATOM 1968 N N . CYS B 1 80 ? 13.258 14.891 1.56 1 93.38 80 CYS B N 1
ATOM 1969 C CA . CYS B 1 80 ? 12.789 13.516 1.643 1 93.38 80 CYS B CA 1
ATOM 1970 C C . CYS B 1 80 ? 11.445 13.352 0.95 1 93.38 80 CYS B C 1
ATOM 1972 O O . CYS B 1 80 ? 11.25 12.422 0.165 1 93.38 80 CYS B O 1
ATOM 1974 N N . VAL B 1 81 ? 10.578 14.281 1.183 1 95.81 81 VAL B N 1
ATOM 1975 C CA . VAL B 1 81 ? 9.242 14.258 0.588 1 95.81 81 VAL B CA 1
ATOM 1976 C C . VAL B 1 81 ? 9.352 14.414 -0.927 1 95.81 81 VAL B C 1
ATOM 1978 O O . VAL B 1 81 ? 8.703 13.688 -1.682 1 95.81 81 VAL B O 1
ATOM 1981 N N . ASN B 1 82 ? 10.18 15.336 -1.343 1 95.19 82 ASN B N 1
ATOM 1982 C CA . ASN B 1 82 ? 10.359 15.594 -2.768 1 95.19 82 ASN B CA 1
ATOM 1983 C C . ASN B 1 82 ? 10.945 14.375 -3.484 1 95.19 82 ASN B C 1
ATOM 1985 O O . ASN B 1 82 ? 10.578 14.086 -4.625 1 95.19 82 ASN B O 1
ATOM 1989 N N . MET B 1 83 ? 11.805 13.766 -2.85 1 93.69 83 MET B N 1
ATOM 1990 C CA . MET B 1 83 ? 12.375 12.547 -3.418 1 93.69 83 MET B CA 1
ATOM 1991 C C . MET B 1 83 ? 11.305 11.477 -3.588 1 93.69 83 MET B C 1
ATOM 1993 O O . MET B 1 83 ? 11.25 10.805 -4.621 1 93.69 83 MET B O 1
ATOM 1997 N N . ALA B 1 84 ? 10.492 11.289 -2.59 1 95.88 84 ALA B N 1
ATOM 1998 C CA . ALA B 1 84 ? 9.398 10.328 -2.672 1 95.88 84 ALA B CA 1
ATOM 1999 C C . ALA B 1 84 ? 8.422 10.695 -3.787 1 95.88 84 ALA B C 1
ATOM 2001 O O . ALA B 1 84 ? 8 9.836 -4.562 1 95.88 84 ALA B O 1
ATOM 2002 N N . ALA B 1 85 ? 8.133 11.977 -3.871 1 97.38 85 ALA B N 1
ATOM 2003 C CA . ALA B 1 85 ? 7.234 12.453 -4.922 1 97.38 85 ALA B CA 1
ATOM 2004 C C . ALA B 1 85 ? 7.82 12.195 -6.305 1 97.38 85 ALA B C 1
ATOM 2006 O O . ALA B 1 85 ? 7.109 11.758 -7.215 1 97.38 85 ALA B O 1
ATOM 2007 N N . ALA B 1 86 ? 9.078 12.438 -6.461 1 95.69 86 ALA B N 1
ATOM 2008 C CA . ALA B 1 86 ? 9.758 12.188 -7.73 1 95.69 86 ALA B CA 1
ATOM 2009 C C . ALA B 1 86 ? 9.75 10.703 -8.07 1 95.69 86 ALA B C 1
ATOM 2011 O O . ALA B 1 86 ? 9.648 10.328 -9.242 1 95.69 86 ALA B O 1
ATOM 2012 N N . THR B 1 87 ? 9.906 9.875 -7.055 1 95.19 87 THR B N 1
ATOM 2013 C CA . THR B 1 87 ? 9.867 8.43 -7.242 1 95.19 87 THR B CA 1
ATOM 2014 C C . THR B 1 87 ? 8.523 7.992 -7.809 1 95.19 87 THR B C 1
ATOM 2016 O O . THR B 1 87 ? 8.461 7.176 -8.734 1 95.19 87 THR B O 1
ATOM 2019 N N . VAL B 1 88 ? 7.441 8.547 -7.332 1 97.88 88 VAL B N 1
ATOM 2020 C CA . VAL B 1 88 ? 6.09 8.242 -7.789 1 97.88 88 VAL B CA 1
ATOM 2021 C C . VAL B 1 88 ? 5.953 8.586 -9.273 1 97.88 88 VAL B C 1
ATOM 2023 O O . VAL B 1 88 ? 5.238 7.902 -10.008 1 97.88 88 VAL B O 1
ATOM 2026 N N . LEU B 1 89 ? 6.707 9.555 -9.711 1 97.88 89 LEU B N 1
ATOM 2027 C CA . LEU B 1 89 ? 6.562 10.055 -11.078 1 97.88 89 LEU B CA 1
ATOM 2028 C C . LEU B 1 89 ? 7.461 9.281 -12.039 1 97.88 89 LEU B C 1
ATOM 2030 O O . LEU B 1 89 ? 7.402 9.492 -13.25 1 97.88 89 LEU B O 1
ATOM 2034 N N . THR B 1 90 ? 8.297 8.406 -11.57 1 96.12 90 THR B N 1
ATOM 2035 C CA . THR B 1 90 ? 9.148 7.625 -12.453 1 96.12 90 THR B CA 1
ATOM 2036 C C . THR B 1 90 ? 8.305 6.746 -13.375 1 96.12 90 THR B C 1
ATOM 2038 O O . THR B 1 90 ? 7.301 6.176 -12.945 1 96.12 90 THR B O 1
ATOM 2041 N N . PRO B 1 91 ? 8.633 6.625 -14.617 1 95.75 91 PRO B N 1
ATOM 2042 C CA . PRO B 1 91 ? 7.879 5.781 -15.547 1 95.75 91 PRO B CA 1
ATOM 2043 C C . PRO B 1 91 ? 7.77 4.332 -15.078 1 95.75 91 PRO B C 1
ATOM 2045 O O . PRO B 1 91 ? 8.766 3.744 -14.648 1 95.75 91 PRO B O 1
ATOM 2048 N N . GLY B 1 92 ? 6.613 3.84 -15.117 1 94.94 92 GLY B N 1
ATOM 2049 C CA . GLY B 1 92 ? 6.402 2.443 -14.773 1 94.94 92 GLY B CA 1
ATOM 2050 C C . GLY B 1 92 ? 6.195 2.219 -13.281 1 94.94 92 GLY B C 1
ATOM 2051 O O . GLY B 1 92 ? 6.012 1.084 -12.844 1 94.94 92 GLY B O 1
ATOM 2052 N N . PHE B 1 93 ? 6.172 3.334 -12.516 1 97.31 93 PHE B N 1
ATOM 2053 C CA . PHE B 1 93 ? 5.984 3.188 -11.078 1 97.31 93 PHE B CA 1
ATOM 2054 C C . PHE B 1 93 ? 4.605 2.621 -10.766 1 97.31 93 PHE B C 1
ATOM 2056 O O . PHE B 1 93 ? 3.592 3.152 -11.227 1 97.31 93 PHE B O 1
ATOM 2063 N N . ARG B 1 94 ? 4.586 1.61 -9.93 1 97.38 94 ARG B N 1
ATOM 2064 C CA . ARG B 1 94 ? 3.301 1.021 -9.57 1 97.38 94 ARG B CA 1
ATOM 2065 C C . ARG B 1 94 ? 3.252 0.693 -8.078 1 97.38 94 ARG B C 1
ATOM 2067 O O . ARG B 1 94 ? 2.434 -0.12 -7.645 1 97.38 94 ARG B O 1
ATOM 2074 N N . GLY B 1 95 ? 4.152 1.285 -7.305 1 97.25 95 GLY B N 1
ATOM 2075 C CA . GLY B 1 95 ? 4.242 1.048 -5.871 1 97.25 95 GLY B CA 1
ATOM 2076 C C . GLY B 1 95 ? 5.66 0.781 -5.398 1 97.25 95 GLY B C 1
ATOM 2077 O O . GLY B 1 95 ? 6.547 0.499 -6.207 1 97.25 95 GLY B O 1
ATOM 2078 N N . CYS B 1 96 ? 5.871 0.929 -4.203 1 95.94 96 CYS B N 1
ATOM 2079 C CA . CYS B 1 96 ? 7.172 0.637 -3.607 1 95.94 96 CYS B CA 1
ATOM 2080 C C . CYS B 1 96 ? 7.484 -0.852 -3.688 1 95.94 96 CYS B C 1
ATOM 2082 O O . CYS B 1 96 ? 6.715 -1.681 -3.203 1 95.94 96 CYS B O 1
ATOM 2084 N N . PRO B 1 97 ? 8.617 -1.231 -4.262 1 96.38 97 PRO B N 1
ATOM 2085 C CA . PRO B 1 97 ? 8.961 -2.652 -4.363 1 96.38 97 PRO B CA 1
ATOM 2086 C C . PRO B 1 97 ? 8.969 -3.355 -3.006 1 96.38 97 PRO B C 1
ATOM 2088 O O . PRO B 1 97 ? 8.57 -4.52 -2.908 1 96.38 97 PRO B O 1
ATOM 2091 N N . LEU B 1 98 ? 9.406 -2.68 -1.985 1 96.75 98 LEU B N 1
ATOM 2092 C CA . LEU B 1 98 ? 9.422 -3.266 -0.65 1 96.75 98 LEU B CA 1
ATOM 2093 C C . LEU B 1 98 ? 8 -3.453 -0.125 1 96.75 98 LEU B C 1
ATOM 2095 O O . LEU B 1 98 ? 7.688 -4.48 0.484 1 96.75 98 LEU B O 1
ATOM 2099 N N . GLY B 1 99 ? 7.145 -2.449 -0.393 1 97.25 99 GLY B N 1
ATOM 2100 C CA . GLY B 1 99 ? 5.742 -2.588 -0.033 1 97.25 99 GLY B CA 1
ATOM 2101 C C . GLY B 1 99 ? 5.047 -3.719 -0.77 1 97.25 99 GLY B C 1
ATOM 2102 O O . GLY B 1 99 ? 4.223 -4.43 -0.19 1 97.25 99 GLY B O 1
ATOM 2103 N N . LEU B 1 100 ? 5.363 -3.848 -2.025 1 97.62 100 LEU B N 1
ATOM 2104 C CA . LEU B 1 100 ? 4.801 -4.934 -2.82 1 97.62 100 LEU B CA 1
ATOM 2105 C C . LEU B 1 100 ? 5.25 -6.289 -2.281 1 97.62 100 LEU B C 1
ATOM 2107 O O . LEU B 1 100 ? 4.461 -7.234 -2.232 1 97.62 100 LEU B O 1
ATOM 2111 N N . ALA B 1 101 ? 6.512 -6.41 -1.856 1 97.44 101 ALA B N 1
ATOM 2112 C CA . ALA B 1 101 ? 7.016 -7.648 -1.267 1 97.44 101 ALA B CA 1
ATOM 2113 C C . ALA B 1 101 ? 6.285 -7.973 0.033 1 97.44 101 ALA B C 1
ATOM 2115 O O . ALA B 1 101 ? 5.934 -9.133 0.281 1 97.44 101 ALA B O 1
ATOM 2116 N N . ILE B 1 102 ? 6.062 -6.961 0.842 1 97.62 102 ILE B N 1
ATOM 2117 C CA . ILE B 1 102 ? 5.348 -7.152 2.1 1 97.62 102 ILE B CA 1
ATOM 2118 C C . ILE B 1 102 ? 3.953 -7.707 1.821 1 97.62 102 ILE B C 1
ATOM 2120 O O . ILE B 1 102 ? 3.49 -8.617 2.512 1 97.62 102 ILE B O 1
ATOM 2124 N N . ALA B 1 103 ? 3.318 -7.191 0.805 1 96.81 103 ALA B N 1
ATOM 2125 C CA . ALA B 1 103 ? 1.986 -7.648 0.42 1 96.81 103 ALA B CA 1
ATOM 2126 C C . ALA B 1 103 ? 2.014 -9.109 -0.018 1 96.81 103 ALA B C 1
ATOM 2128 O O . ALA B 1 103 ? 1.085 -9.867 0.269 1 96.81 103 ALA B O 1
ATOM 2129 N N . GLU B 1 104 ? 3.068 -9.547 -0.657 1 96.81 104 GLU B N 1
ATOM 2130 C CA . GLU B 1 104 ? 3.135 -10.883 -1.234 1 96.81 104 GLU B CA 1
ATOM 2131 C C . GLU B 1 104 ? 3.629 -11.898 -0.21 1 96.81 104 GLU B C 1
ATOM 2133 O O . GLU B 1 104 ? 3.389 -13.102 -0.356 1 96.81 104 GLU B O 1
ATOM 2138 N N . PHE B 1 105 ? 4.344 -11.406 0.793 1 96.62 105 PHE B N 1
ATOM 2139 C CA . PHE B 1 105 ? 4.91 -12.305 1.79 1 96.62 105 PHE B CA 1
ATOM 2140 C C . PHE B 1 105 ? 4.371 -11.984 3.18 1 96.62 105 PHE B C 1
ATOM 2142 O O . PHE B 1 105 ? 5.043 -11.328 3.977 1 96.62 105 PHE B O 1
ATOM 2149 N N . PRO B 1 106 ? 3.24 -12.555 3.527 1 95.5 106 PRO B N 1
ATOM 2150 C CA . PRO B 1 106 ? 2.615 -12.234 4.812 1 95.5 106 PRO B CA 1
ATOM 2151 C C . PRO B 1 106 ? 3.359 -12.836 6 1 95.5 106 PRO B C 1
ATOM 2153 O O . PRO B 1 106 ? 3.191 -12.391 7.133 1 95.5 106 PRO B O 1
ATOM 2156 N N . ASP B 1 107 ? 4.164 -13.852 5.77 1 95.69 107 ASP B N 1
ATOM 2157 C CA . ASP B 1 107 ? 4.918 -14.5 6.844 1 95.69 107 ASP B CA 1
ATOM 2158 C C . ASP B 1 107 ? 6.074 -13.617 7.309 1 95.69 107 ASP B C 1
ATOM 2160 O O . ASP B 1 107 ? 7.039 -13.406 6.57 1 95.69 107 ASP B O 1
ATOM 2164 N N . PRO B 1 108 ? 6 -13.133 8.547 1 94.5 108 PRO B N 1
ATOM 2165 C CA . PRO B 1 108 ? 7.035 -12.219 9.031 1 94.5 108 PRO B CA 1
ATOM 2166 C C . PRO B 1 108 ? 8.406 -12.875 9.141 1 94.5 108 PRO B C 1
ATOM 2168 O O . PRO B 1 108 ? 9.414 -12.188 9.32 1 94.5 108 PRO B O 1
ATOM 2171 N N . HIS B 1 109 ? 8.438 -14.195 9.008 1 95.81 109 HIS B N 1
ATOM 2172 C CA . HIS B 1 109 ? 9.703 -14.906 9.156 1 95.81 109 HIS B CA 1
ATOM 2173 C C . HIS B 1 109 ? 10.375 -15.125 7.805 1 95.81 109 HIS B C 1
ATOM 2175 O O . HIS B 1 109 ? 11.523 -15.57 7.738 1 95.81 109 HIS B O 1
ATOM 2181 N N . HIS B 1 110 ? 9.617 -14.844 6.777 1 96.31 110 HIS B N 1
ATOM 2182 C CA . HIS B 1 110 ? 10.227 -14.977 5.457 1 96.31 110 HIS B CA 1
ATOM 2183 C C . HIS B 1 110 ? 11.383 -13.992 5.289 1 96.31 110 HIS B C 1
ATOM 2185 O O . HIS B 1 110 ? 11.258 -12.812 5.629 1 96.31 110 HIS B O 1
ATOM 2191 N N . PRO B 1 111 ? 12.492 -14.398 4.727 1 95.69 111 PRO B N 1
ATOM 2192 C CA . PRO B 1 111 ? 13.672 -13.539 4.633 1 95.69 111 PRO B CA 1
ATOM 2193 C C . PRO B 1 111 ? 13.406 -12.266 3.826 1 95.69 111 PRO B C 1
ATOM 2195 O O . PRO B 1 111 ? 13.844 -11.18 4.219 1 95.69 111 PRO B O 1
ATOM 2198 N N . ALA B 1 112 ? 12.773 -12.398 2.715 1 95.44 112 ALA B N 1
ATOM 2199 C CA . ALA B 1 112 ? 12.438 -11.234 1.902 1 95.44 112 ALA B CA 1
ATOM 2200 C C . ALA B 1 112 ? 11.586 -10.242 2.691 1 95.44 112 ALA B C 1
ATOM 2202 O O . ALA B 1 112 ? 11.781 -9.031 2.598 1 95.44 112 ALA B O 1
ATOM 2203 N N . ARG B 1 113 ? 10.664 -10.742 3.467 1 96.94 113 ARG B N 1
ATOM 2204 C CA . ARG B 1 113 ? 9.812 -9.93 4.324 1 96.94 113 ARG B CA 1
ATOM 2205 C C . ARG B 1 113 ? 10.633 -9.195 5.383 1 96.94 113 ARG B C 1
ATOM 2207 O O . ARG B 1 113 ? 10.398 -8.016 5.645 1 96.94 113 ARG B O 1
ATOM 2214 N N . GLN B 1 114 ? 11.516 -9.805 5.922 1 96.94 114 GLN B N 1
ATOM 2215 C CA . GLN B 1 114 ? 12.344 -9.211 6.961 1 96.94 114 GLN B CA 1
ATOM 2216 C C . GLN B 1 114 ? 13.164 -8.047 6.41 1 96.94 114 GLN B C 1
ATOM 2218 O O . GLN B 1 114 ? 13.328 -7.027 7.086 1 96.94 114 GLN B O 1
ATOM 2223 N N . VAL B 1 115 ? 13.648 -8.227 5.211 1 95.75 115 VAL B N 1
ATOM 2224 C CA . VAL B 1 115 ? 14.383 -7.137 4.57 1 95.75 115 VAL B CA 1
ATOM 2225 C C . VAL B 1 115 ? 13.469 -5.926 4.398 1 95.75 115 VAL B C 1
ATOM 2227 O O . VAL B 1 115 ? 13.844 -4.805 4.742 1 95.75 115 VAL B O 1
ATOM 2230 N N . ALA B 1 116 ? 12.305 -6.168 3.891 1 96.88 116 ALA B N 1
ATOM 2231 C CA . ALA B 1 116 ? 11.359 -5.09 3.629 1 96.88 116 ALA B CA 1
ATOM 2232 C C . ALA B 1 116 ? 10.914 -4.418 4.926 1 96.88 116 ALA B C 1
ATOM 2234 O O . ALA B 1 116 ? 10.891 -3.189 5.02 1 96.88 116 ALA B O 1
ATOM 2235 N N . ASP B 1 117 ? 10.609 -5.211 5.969 1 96.94 117 ASP B N 1
ATOM 2236 C CA . ASP B 1 117 ? 10.195 -4.68 7.266 1 96.94 117 ASP B CA 1
ATOM 2237 C C . ASP B 1 117 ? 11.289 -3.803 7.875 1 96.94 117 ASP B C 1
ATOM 2239 O O . ASP B 1 117 ? 11.008 -2.709 8.367 1 96.94 117 ASP B O 1
ATOM 2243 N N . HIS B 1 118 ? 12.43 -4.305 7.801 1 94.56 118 HIS B N 1
ATOM 2244 C CA . HIS B 1 118 ? 13.555 -3.566 8.367 1 94.56 118 HIS B CA 1
ATOM 2245 C C . HIS B 1 118 ? 13.727 -2.211 7.695 1 94.56 118 HIS B C 1
ATOM 2247 O O . HIS B 1 118 ? 13.984 -1.207 8.359 1 94.56 118 HIS B O 1
ATOM 2253 N N . HIS B 1 119 ? 13.57 -2.207 6.449 1 93.62 119 HIS B N 1
ATOM 2254 C CA . HIS B 1 119 ? 13.711 -0.95 5.723 1 93.62 119 HIS B CA 1
ATOM 2255 C C . HIS B 1 119 ? 12.602 0.026 6.086 1 93.62 119 HIS B C 1
ATOM 2257 O O . HIS B 1 119 ? 12.852 1.219 6.273 1 93.62 119 HIS B O 1
ATOM 2263 N N . LYS B 1 120 ? 11.383 -0.433 6.16 1 95.88 120 LYS B N 1
ATOM 2264 C CA . LYS B 1 120 ? 10.273 0.432 6.531 1 95.88 120 LYS B CA 1
ATOM 2265 C C . LYS B 1 120 ? 10.461 1.008 7.934 1 95.88 120 LYS B C 1
ATOM 2267 O O . LYS B 1 120 ? 10.211 2.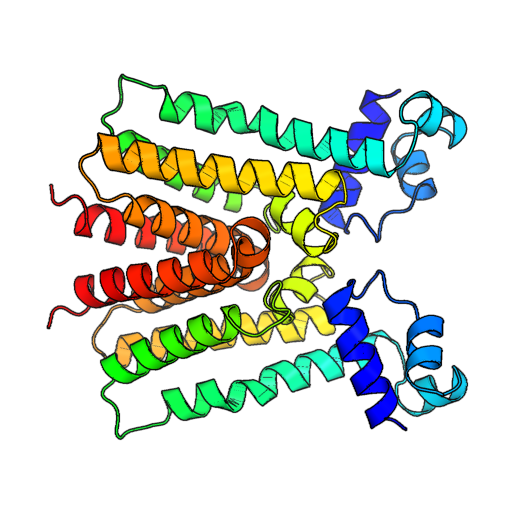191 8.164 1 95.88 120 LYS B O 1
ATOM 2272 N N . GLN B 1 121 ? 10.953 0.181 8.812 1 95.19 121 GLN B N 1
ATOM 2273 C CA . GLN B 1 121 ? 11.219 0.625 10.18 1 95.19 121 GLN B CA 1
ATOM 2274 C C . GLN B 1 121 ? 12.352 1.641 10.219 1 95.19 121 GLN B C 1
ATOM 2276 O O . GLN B 1 121 ? 12.273 2.641 10.938 1 95.19 121 GLN B O 1
ATOM 2281 N N . ALA B 1 122 ? 13.367 1.36 9.461 1 92.5 122 ALA B N 1
ATOM 2282 C CA . ALA B 1 122 ? 14.5 2.277 9.406 1 92.5 122 ALA B CA 1
ATOM 2283 C C . ALA B 1 122 ? 14.086 3.631 8.836 1 92.5 122 ALA B C 1
ATOM 2285 O O . ALA B 1 122 ? 14.539 4.676 9.305 1 92.5 122 ALA B O 1
ATOM 2286 N N . MET B 1 123 ? 13.258 3.604 7.828 1 92.38 123 MET B N 1
ATOM 2287 C CA . MET B 1 123 ? 12.75 4.84 7.246 1 92.38 123 MET B CA 1
ATOM 2288 C C . MET B 1 123 ? 11.945 5.633 8.266 1 92.38 123 MET B C 1
ATOM 2290 O O . MET B 1 123 ? 12.094 6.852 8.375 1 92.38 123 MET B O 1
ATOM 2294 N N . ARG B 1 124 ? 11.125 4.984 9 1 94.81 124 ARG B N 1
ATOM 2295 C CA . ARG B 1 124 ? 10.359 5.641 10.055 1 94.81 124 ARG B CA 1
ATOM 2296 C C . ARG B 1 124 ? 11.289 6.332 11.047 1 94.81 124 ARG B C 1
ATOM 2298 O O . ARG B 1 124 ? 11.094 7.504 11.375 1 94.81 124 ARG B O 1
ATOM 2305 N N . GLU B 1 125 ? 12.281 5.629 11.484 1 93.62 125 GLU B N 1
ATOM 2306 C CA . GLU B 1 125 ? 13.211 6.172 12.469 1 93.62 125 GLU B CA 1
ATOM 2307 C C . GLU B 1 125 ? 13.984 7.359 11.898 1 93.62 125 GLU B C 1
ATOM 2309 O O . GLU B 1 125 ? 14.219 8.352 12.594 1 93.62 125 GLU B O 1
ATOM 2314 N N . THR B 1 126 ? 14.344 7.215 10.664 1 91.69 126 THR B N 1
ATOM 2315 C CA . THR B 1 126 ? 15.047 8.312 10.008 1 91.69 126 THR B CA 1
ATOM 2316 C C . THR B 1 126 ? 14.188 9.57 9.977 1 91.69 126 THR B C 1
ATOM 2318 O O . THR B 1 126 ? 14.656 10.656 10.328 1 91.69 126 THR B O 1
ATOM 2321 N N . LEU B 1 127 ? 12.938 9.469 9.625 1 94.44 127 LEU B N 1
ATOM 2322 C CA . LEU B 1 127 ? 12.031 10.609 9.555 1 94.44 127 LEU B CA 1
ATOM 2323 C C . LEU B 1 127 ? 11.781 11.188 10.945 1 94.44 127 LEU B C 1
ATOM 2325 O O . LEU B 1 127 ? 11.758 12.406 11.125 1 94.44 127 LEU B O 1
ATOM 2329 N N . ARG B 1 128 ? 11.633 10.367 11.93 1 94.81 128 ARG B N 1
ATOM 2330 C CA . ARG B 1 128 ? 11.438 10.812 13.305 1 94.81 128 ARG B CA 1
ATOM 2331 C C . ARG B 1 128 ? 12.641 11.609 13.797 1 94.81 128 ARG B C 1
ATOM 2333 O O . ARG B 1 128 ? 12.484 12.656 14.422 1 94.81 128 ARG B O 1
ATOM 2340 N N . CYS B 1 129 ? 13.789 11.094 13.477 1 92.06 129 CYS B N 1
ATOM 2341 C CA . CYS B 1 129 ? 15.016 11.758 13.898 1 92.06 129 CYS B CA 1
ATOM 2342 C C . CYS B 1 129 ? 15.148 13.125 13.234 1 92.06 129 CYS B C 1
ATOM 2344 O O . CYS B 1 129 ? 15.508 14.109 13.891 1 92.06 129 CYS B O 1
ATOM 2346 N N . LEU B 1 130 ? 14.867 13.203 11.953 1 92.06 130 LEU B N 1
ATOM 2347 C CA . LEU B 1 130 ? 14.922 14.469 11.234 1 92.06 130 LEU B CA 1
ATOM 2348 C C . LEU B 1 130 ? 13.953 15.477 11.844 1 92.06 130 LEU B C 1
ATOM 2350 O O . LEU B 1 130 ? 14.273 16.656 11.969 1 92.06 130 LEU B O 1
ATOM 2354 N N . CYS B 1 131 ? 12.773 14.977 12.203 1 94.75 131 CYS B N 1
ATOM 2355 C CA . CYS B 1 131 ? 11.789 15.859 12.828 1 94.75 131 CYS B CA 1
ATOM 2356 C C . CYS B 1 131 ? 12.281 16.375 14.172 1 94.75 131 CYS B C 1
ATOM 2358 O O . CYS B 1 131 ? 12.156 17.562 14.469 1 94.75 131 CYS B O 1
ATOM 2360 N N . ALA B 1 132 ? 12.859 15.516 14.945 1 92.62 132 ALA B N 1
ATOM 2361 C CA . ALA B 1 132 ? 13.414 15.914 16.234 1 92.62 132 ALA B CA 1
ATOM 2362 C C . ALA B 1 132 ? 14.477 16.984 16.078 1 92.62 132 ALA B C 1
ATOM 2364 O O . ALA B 1 132 ? 14.508 17.969 16.828 1 92.62 132 ALA B O 1
ATOM 2365 N N . GLU B 1 133 ? 15.305 16.828 15.148 1 90.94 133 GLU B N 1
ATOM 2366 C CA . GLU B 1 133 ? 16.359 17.797 14.867 1 90.94 133 GLU B CA 1
ATOM 2367 C C . GLU B 1 133 ? 15.773 19.141 14.461 1 90.94 133 GLU B C 1
ATOM 2369 O O . GLU B 1 133 ? 16.359 20.188 14.734 1 90.94 133 GLU B O 1
ATOM 2374 N N . ALA B 1 134 ? 14.68 19.078 13.797 1 92.06 134 ALA B N 1
ATOM 2375 C CA . ALA B 1 134 ? 14.023 20.297 13.336 1 92.06 134 ALA B CA 1
ATOM 2376 C C . ALA B 1 134 ? 13.203 20.953 14.453 1 92.06 134 ALA B C 1
ATOM 2378 O O . ALA B 1 134 ? 12.633 22.016 14.266 1 92.06 134 ALA B O 1
ATOM 2379 N N . GLY B 1 135 ? 13.109 20.266 15.617 1 92.5 135 GLY B N 1
ATOM 2380 C CA . GLY B 1 135 ? 12.336 20.781 16.734 1 92.5 135 GLY B CA 1
ATOM 2381 C C . GLY B 1 135 ? 10.859 20.422 16.641 1 92.5 135 GLY B C 1
ATOM 2382 O O . GLY B 1 135 ? 10.023 21.062 17.281 1 92.5 135 GLY B O 1
ATOM 2383 N N . ALA B 1 136 ? 10.57 19.516 15.805 1 93.88 136 ALA B N 1
ATOM 2384 C CA . ALA B 1 136 ? 9.203 19.047 15.648 1 93.88 136 ALA B CA 1
ATOM 2385 C C . ALA B 1 136 ? 8.977 17.734 16.375 1 93.88 136 ALA B C 1
ATOM 2387 O O . ALA B 1 136 ? 9.938 17.016 16.688 1 93.88 136 ALA B O 1
ATOM 2388 N N . PRO B 1 137 ? 7.797 17.422 16.703 1 93.75 137 PRO B N 1
ATOM 2389 C CA . PRO B 1 137 ? 7.52 16.156 17.359 1 93.75 137 PRO B CA 1
ATOM 2390 C C . PRO B 1 137 ? 7.781 14.953 16.453 1 93.75 137 PRO B C 1
ATOM 2392 O O . PRO B 1 137 ? 7.609 15.047 15.234 1 93.75 137 PRO B O 1
ATOM 2395 N N . ALA B 1 138 ? 8.125 13.828 17.047 1 93.12 138 ALA B N 1
ATOM 2396 C CA . ALA B 1 138 ? 8.375 12.578 16.344 1 93.12 138 ALA B CA 1
ATOM 2397 C C . ALA B 1 138 ? 7.148 12.141 15.547 1 93.12 138 ALA B C 1
ATOM 2399 O O . ALA B 1 138 ? 7.273 11.5 14.5 1 93.12 138 ALA B O 1
ATOM 2400 N N . THR B 1 139 ? 6.043 12.57 16 1 93.62 139 THR B N 1
ATOM 2401 C CA . THR B 1 139 ? 4.789 12.188 15.352 1 93.62 139 THR B CA 1
ATOM 2402 C C . THR B 1 139 ? 4.691 12.797 13.961 1 93.62 139 THR B C 1
ATOM 2404 O O . THR B 1 139 ? 4.008 12.258 13.086 1 93.62 139 THR B O 1
ATOM 2407 N N . LEU B 1 140 ? 5.375 13.891 13.734 1 96.25 140 LEU B N 1
ATOM 2408 C CA . LEU B 1 140 ? 5.438 14.422 12.383 1 96.25 140 LEU B CA 1
ATOM 2409 C C . LEU B 1 140 ? 6.133 13.445 11.445 1 96.25 140 LEU B C 1
ATOM 2411 O O . LEU B 1 140 ? 5.707 13.266 10.297 1 96.25 140 LEU B O 1
ATOM 2415 N N . GLY B 1 141 ? 7.172 12.797 11.93 1 96.56 141 GLY B N 1
ATOM 2416 C CA . GLY B 1 141 ? 7.844 11.773 11.141 1 96.56 141 GLY B CA 1
ATOM 2417 C C . GLY B 1 141 ? 6.934 10.617 10.758 1 96.56 141 GLY B C 1
ATOM 2418 O O . GLY B 1 141 ? 6.957 10.156 9.617 1 96.56 141 GLY B O 1
ATOM 2419 N N . ASP B 1 142 ? 6.121 10.164 11.711 1 97.38 142 ASP B N 1
ATOM 2420 C CA . ASP B 1 142 ? 5.141 9.109 11.453 1 97.38 142 ASP B CA 1
ATOM 2421 C C . ASP B 1 142 ? 4.141 9.547 10.383 1 97.38 142 ASP B C 1
ATOM 2423 O O . ASP B 1 142 ? 3.812 8.773 9.484 1 97.38 142 ASP B O 1
ATOM 2427 N N . SER B 1 143 ? 3.734 10.773 10.508 1 97.69 143 SER B N 1
ATOM 2428 C CA . SER B 1 143 ? 2.771 11.32 9.555 1 97.69 143 SER B CA 1
ATOM 2429 C C . SER B 1 143 ? 3.354 11.367 8.148 1 97.69 143 SER B C 1
ATOM 2431 O O . SER B 1 143 ? 2.674 11.031 7.176 1 97.69 143 SER B O 1
ATOM 2433 N N . LEU B 1 144 ? 4.586 11.812 8.062 1 97.75 144 LEU B N 1
ATOM 2434 C CA . LEU B 1 144 ? 5.234 11.914 6.758 1 97.75 144 LEU B CA 1
ATOM 2435 C C . LEU B 1 144 ? 5.418 10.531 6.141 1 97.75 144 LEU B C 1
ATOM 2437 O O . LEU B 1 144 ? 5.25 10.359 4.93 1 97.75 144 LEU B O 1
ATOM 2441 N N . GLN B 1 145 ? 5.73 9.57 6.953 1 97.69 145 GLN B N 1
ATOM 2442 C CA . GLN B 1 145 ? 5.836 8.211 6.418 1 97.69 145 GLN B CA 1
ATOM 2443 C C . GLN B 1 145 ? 4.488 7.727 5.895 1 97.69 145 GLN B C 1
ATOM 2445 O O . GLN B 1 145 ? 4.418 7.098 4.836 1 97.69 145 GLN B O 1
ATOM 2450 N N . LEU B 1 146 ? 3.414 7.996 6.648 1 98.69 146 LEU B N 1
ATOM 2451 C CA . LEU B 1 146 ? 2.094 7.586 6.184 1 98.69 146 LEU B CA 1
ATOM 2452 C C . LEU B 1 146 ? 1.767 8.227 4.836 1 98.69 146 LEU B C 1
ATOM 2454 O O . LEU B 1 146 ? 1.236 7.566 3.941 1 98.69 146 LEU B O 1
ATOM 2458 N N . LEU B 1 147 ? 2.062 9.477 4.703 1 98.69 147 LEU B N 1
ATOM 2459 C CA . LEU B 1 147 ? 1.783 10.18 3.451 1 98.69 147 LEU B CA 1
ATOM 2460 C C . LEU B 1 147 ? 2.566 9.562 2.297 1 98.69 147 LEU B C 1
ATOM 2462 O O . LEU B 1 147 ? 2.018 9.344 1.216 1 98.69 147 LEU B O 1
ATOM 2466 N N . ILE B 1 148 ? 3.816 9.281 2.543 1 98.12 148 ILE B N 1
ATOM 2467 C CA . ILE B 1 148 ? 4.676 8.719 1.511 1 98.12 148 ILE B CA 1
ATOM 2468 C C . ILE B 1 148 ? 4.164 7.332 1.119 1 98.12 148 ILE B C 1
ATOM 2470 O O . ILE B 1 148 ? 3.957 7.051 -0.064 1 98.12 148 ILE B O 1
ATOM 2474 N N . GLU B 1 149 ? 3.943 6.504 2.1 1 98.31 149 GLU B N 1
ATOM 2475 C CA . GLU B 1 149 ? 3.432 5.164 1.838 1 98.31 149 GLU B CA 1
ATOM 2476 C C . GLU B 1 149 ? 2.07 5.215 1.149 1 98.31 149 GLU B C 1
ATOM 2478 O O . GLU B 1 149 ? 1.782 4.398 0.271 1 98.31 149 GLU B O 1
ATOM 2483 N N . GLY B 1 150 ? 1.231 6.141 1.587 1 98.75 150 GLY B N 1
ATOM 2484 C CA . GLY B 1 150 ? -0.063 6.309 0.948 1 98.75 150 GLY B CA 1
ATOM 2485 C C . GLY B 1 150 ? 0.039 6.684 -0.518 1 98.75 150 GLY B C 1
ATOM 2486 O O . GLY B 1 150 ? -0.706 6.164 -1.352 1 98.75 150 GLY B O 1
ATOM 2487 N N . ALA B 1 151 ? 0.941 7.605 -0.828 1 98.69 151 ALA B N 1
ATOM 2488 C CA . ALA B 1 151 ? 1.147 7.996 -2.219 1 98.69 151 ALA B CA 1
ATOM 2489 C C . ALA B 1 151 ? 1.612 6.809 -3.059 1 98.69 151 ALA B C 1
ATOM 2491 O O . ALA B 1 151 ? 1.127 6.602 -4.176 1 98.69 151 ALA B O 1
ATOM 2492 N N . PHE B 1 152 ? 2.525 6.031 -2.48 1 98.31 152 PHE B N 1
ATOM 2493 C CA . PHE B 1 152 ? 3.008 4.844 -3.18 1 98.31 152 PHE B CA 1
ATOM 2494 C C . PHE B 1 152 ? 1.869 3.863 -3.432 1 98.31 152 PHE B C 1
ATOM 2496 O O . PHE B 1 152 ? 1.784 3.266 -4.504 1 98.31 152 PHE B O 1
ATOM 2503 N N . ALA B 1 153 ? 0.997 3.744 -2.465 1 97.88 153 ALA B N 1
ATOM 2504 C CA . ALA B 1 153 ? -0.056 2.734 -2.508 1 97.88 153 ALA B CA 1
ATOM 2505 C C . ALA B 1 153 ? -1.168 3.141 -3.471 1 97.88 153 ALA B C 1
ATOM 2507 O O . ALA B 1 153 ? -1.766 2.289 -4.133 1 97.88 153 ALA B O 1
ATOM 2508 N N . VAL B 1 154 ? -1.458 4.43 -3.637 1 97.62 154 VAL B N 1
ATOM 2509 C CA . VAL B 1 154 ? -2.664 4.816 -4.359 1 97.62 154 VAL B CA 1
ATOM 2510 C C . VAL B 1 154 ? -2.303 5.223 -5.789 1 97.62 154 VAL B C 1
ATOM 2512 O O . VAL B 1 154 ? -3.182 5.363 -6.641 1 97.6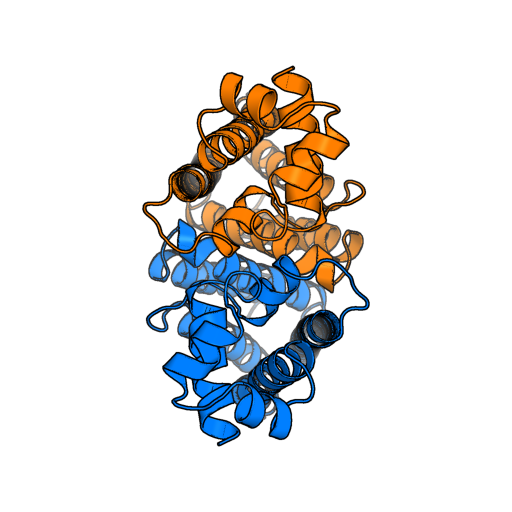2 154 VAL B O 1
ATOM 2515 N N . ALA B 1 155 ? -1.024 5.434 -6.055 1 98.31 155 ALA B N 1
ATOM 2516 C CA . ALA B 1 155 ? -0.579 5.93 -7.355 1 98.31 155 ALA B CA 1
ATOM 2517 C C . ALA B 1 155 ? -1.113 5.059 -8.492 1 98.31 155 ALA B C 1
ATOM 2519 O O . ALA B 1 155 ? -1.658 5.57 -9.469 1 98.31 155 ALA B O 1
ATOM 2520 N N . PRO B 1 156 ? -1.104 3.754 -8.32 1 97.81 156 PRO B N 1
ATOM 2521 C CA . PRO B 1 156 ? -1.593 2.938 -9.438 1 97.81 156 PRO B CA 1
ATOM 2522 C C . PRO B 1 156 ? -3.084 3.133 -9.703 1 97.81 156 PRO B C 1
ATOM 2524 O O . PRO B 1 156 ? -3.535 2.992 -10.844 1 97.81 156 PRO B O 1
ATOM 2527 N N . ALA B 1 157 ? -3.812 3.434 -8.688 1 97.25 157 ALA B N 1
ATOM 2528 C CA . ALA B 1 157 ? -5.262 3.545 -8.828 1 97.25 157 ALA B CA 1
ATOM 2529 C C . ALA B 1 157 ? -5.668 4.969 -9.195 1 97.25 157 ALA B C 1
ATOM 2531 O O . ALA B 1 157 ? -6.602 5.176 -9.977 1 97.25 157 ALA B O 1
ATOM 2532 N N . LEU B 1 158 ? -4.965 5.941 -8.68 1 96.5 158 LEU B N 1
ATOM 2533 C CA . LEU B 1 158 ? -5.406 7.324 -8.812 1 96.5 158 LEU B CA 1
ATOM 2534 C C . LEU B 1 158 ? -4.617 8.047 -9.906 1 96.5 158 LEU B C 1
ATOM 2536 O O . LEU B 1 158 ? -5.027 9.109 -10.375 1 96.5 158 LEU B O 1
ATOM 2540 N N . GLY B 1 159 ? -3.494 7.523 -10.258 1 97.31 159 GLY B N 1
ATOM 2541 C CA . GLY B 1 159 ? -2.559 8.188 -11.148 1 97.31 159 GLY B CA 1
ATOM 2542 C C . GLY B 1 159 ? -1.35 8.758 -10.43 1 97.31 159 GLY B C 1
ATOM 2543 O O . GLY B 1 159 ? -1.476 9.305 -9.336 1 97.31 159 GLY B O 1
ATOM 2544 N N . ASN B 1 160 ? -0.195 8.656 -11.117 1 98.31 160 ASN B N 1
ATOM 2545 C CA . ASN B 1 160 ? 1.07 9.031 -10.492 1 98.31 160 ASN B CA 1
ATOM 2546 C C . ASN B 1 160 ? 1.145 10.539 -10.242 1 98.31 160 ASN B C 1
ATOM 2548 O O . ASN B 1 160 ? 1.6 10.969 -9.18 1 98.31 160 ASN B O 1
ATOM 2552 N N . GLU B 1 161 ? 0.64 11.32 -11.141 1 98.06 161 GLU B N 1
ATOM 2553 C CA . GLU B 1 161 ? 0.677 12.766 -10.977 1 98.06 161 GLU B CA 1
ATOM 2554 C C . GLU B 1 161 ? -0.198 13.211 -9.805 1 98.06 161 GLU B C 1
ATOM 2556 O O . GLU B 1 161 ? 0.224 14.023 -8.977 1 98.06 161 GLU B O 1
ATOM 2561 N N . ALA B 1 162 ? -1.372 12.664 -9.766 1 97.75 162 ALA B N 1
ATOM 2562 C CA . ALA B 1 162 ? -2.291 13.008 -8.68 1 97.75 162 ALA B CA 1
ATOM 2563 C C . ALA B 1 162 ? -1.717 12.609 -7.324 1 97.75 162 ALA B C 1
ATOM 2565 O O . ALA B 1 162 ? -1.78 13.383 -6.367 1 97.75 162 ALA B O 1
ATOM 2566 N N . ALA B 1 163 ? -1.156 11.453 -7.227 1 98.5 163 ALA B N 1
ATOM 2567 C CA . ALA B 1 163 ? -0.578 10.961 -5.98 1 98.5 163 ALA B CA 1
ATOM 2568 C C . ALA B 1 163 ? 0.618 11.812 -5.559 1 98.5 163 ALA B C 1
ATOM 2570 O O . ALA B 1 163 ? 0.766 12.148 -4.383 1 98.5 163 ALA B O 1
ATOM 2571 N N . SER B 1 164 ? 1.464 12.133 -6.555 1 98.56 164 SER B N 1
ATOM 2572 C CA . SER B 1 164 ? 2.641 12.945 -6.277 1 98.56 164 SER B CA 1
ATOM 2573 C C . SER B 1 164 ? 2.246 14.328 -5.77 1 98.56 164 SER B C 1
ATOM 2575 O O . SER B 1 164 ? 2.785 14.805 -4.77 1 98.56 164 SER B O 1
ATOM 2577 N N . ARG B 1 165 ? 1.286 14.961 -6.383 1 97.88 165 ARG B N 1
ATOM 2578 C CA . ARG B 1 165 ? 0.824 16.281 -5.992 1 97.88 165 ARG B CA 1
ATOM 2579 C C . ARG B 1 165 ? 0.189 16.266 -4.605 1 97.88 165 ARG B C 1
ATOM 2581 O O . ARG B 1 165 ? 0.426 17.156 -3.791 1 97.88 165 ARG B O 1
ATOM 2588 N N . ALA B 1 166 ? -0.578 15.25 -4.375 1 98.06 166 ALA B N 1
ATOM 2589 C CA . ALA B 1 166 ? -1.214 15.109 -3.068 1 98.06 166 ALA B CA 1
ATOM 2590 C C . ALA B 1 166 ? -0.172 14.945 -1.966 1 98.06 166 ALA B C 1
ATOM 2592 O O . ALA B 1 166 ? -0.306 15.516 -0.882 1 98.06 166 ALA B O 1
ATOM 2593 N N . LEU B 1 167 ? 0.837 14.141 -2.234 1 98.56 167 LEU B N 1
ATOM 2594 C CA . LEU B 1 167 ? 1.912 13.93 -1.27 1 98.56 167 LEU B CA 1
ATOM 2595 C C . LEU B 1 167 ? 2.604 15.25 -0.938 1 98.56 167 LEU B C 1
ATOM 2597 O O . LEU B 1 167 ? 2.732 15.609 0.234 1 98.56 167 LEU B O 1
ATOM 2601 N N . GLU B 1 168 ? 2.963 15.969 -1.943 1 97.75 168 GLU B N 1
ATOM 2602 C CA . GLU B 1 168 ? 3.693 17.219 -1.742 1 97.75 168 GLU B CA 1
ATOM 2603 C C . GLU B 1 168 ? 2.848 18.234 -0.985 1 97.75 168 GLU B C 1
ATOM 2605 O O . GLU B 1 168 ? 3.309 18.828 -0.011 1 97.75 168 GLU B O 1
ATOM 2610 N N . SER B 1 169 ? 1.639 18.391 -1.421 1 96 169 SER B N 1
ATOM 2611 C CA . SER B 1 169 ? 0.764 19.375 -0.789 1 96 169 SER B CA 1
ATOM 2612 C C . SER B 1 169 ? 0.462 18.984 0.657 1 96 169 SER B C 1
ATOM 2614 O O . SER B 1 169 ? 0.482 19.844 1.545 1 96 169 SER B O 1
ATOM 2616 N N . SER B 1 170 ? 0.233 17.734 0.909 1 96.88 170 SER B N 1
ATOM 2617 C CA . SER B 1 170 ? -0.088 17.266 2.248 1 96.88 170 SER B CA 1
ATOM 2618 C C . SER B 1 170 ? 1.103 17.406 3.189 1 96.88 170 SER B C 1
ATOM 2620 O O . SER B 1 170 ? 0.946 17.828 4.336 1 96.88 170 SER B O 1
ATOM 2622 N N . ALA B 1 171 ? 2.256 16.984 2.68 1 96.94 171 ALA B N 1
ATOM 2623 C CA . ALA B 1 171 ? 3.463 17.094 3.496 1 96.94 171 ALA B CA 1
ATOM 2624 C C . ALA B 1 171 ? 3.766 18.547 3.852 1 96.94 171 ALA B C 1
ATOM 2626 O O . ALA B 1 171 ? 4.125 18.844 4.992 1 96.94 171 ALA B O 1
ATOM 2627 N N . HIS B 1 172 ? 3.605 19.406 2.906 1 94.38 172 HIS B N 1
ATOM 2628 C CA . HIS B 1 172 ? 3.826 20.828 3.166 1 94.38 172 HIS B CA 1
ATOM 2629 C C . HIS B 1 172 ? 2.895 21.344 4.258 1 94.38 172 HIS B C 1
ATOM 2631 O O . HIS B 1 172 ? 3.326 22.062 5.164 1 94.38 172 HIS B O 1
ATOM 2637 N N . THR B 1 173 ? 1.631 20.984 4.191 1 93.5 173 THR B N 1
ATOM 2638 C CA . THR B 1 173 ? 0.647 21.422 5.176 1 93.5 173 THR B CA 1
ATOM 2639 C C . THR B 1 173 ? 1.014 20.906 6.566 1 93.5 173 THR B C 1
ATOM 2641 O O . THR B 1 173 ? 0.959 21.656 7.543 1 93.5 173 THR B O 1
ATOM 2644 N N . LEU B 1 174 ? 1.464 19.688 6.695 1 94.56 174 LEU B N 1
ATOM 2645 C CA . LEU B 1 174 ? 1.806 19.094 7.984 1 94.56 174 LEU B CA 1
ATOM 2646 C C . LEU B 1 174 ? 3.072 19.734 8.555 1 94.56 174 LEU B C 1
ATOM 2648 O O . LEU B 1 174 ? 3.141 20.031 9.75 1 94.56 174 LEU B O 1
ATOM 2652 N N . ILE B 1 175 ? 4.059 19.875 7.656 1 94.12 175 ILE B N 1
ATOM 2653 C CA . ILE B 1 175 ? 5.32 20.469 8.102 1 94.12 175 ILE B CA 1
ATOM 2654 C C . ILE B 1 175 ? 5.09 21.906 8.57 1 94.12 175 ILE B C 1
ATOM 2656 O O . ILE B 1 175 ? 5.598 22.312 9.617 1 94.12 175 ILE B O 1
ATOM 2660 N N . GLU B 1 176 ? 4.254 22.594 7.84 1 90.75 176 GLU B N 1
ATOM 2661 C CA . GLU B 1 176 ? 3.943 23.969 8.219 1 90.75 176 GLU B CA 1
ATOM 2662 C C . GLU B 1 176 ? 3.191 24.016 9.547 1 90.75 176 GLU B C 1
ATOM 2664 O O . GLU B 1 176 ? 3.428 24.906 10.367 1 90.75 176 GLU B O 1
ATOM 2669 N N . ALA B 1 177 ? 2.322 23.141 9.766 1 88.5 177 ALA B N 1
ATOM 2670 C CA . ALA B 1 177 ? 1.52 23.094 10.984 1 88.5 177 ALA B CA 1
ATOM 2671 C C . ALA B 1 177 ? 2.377 22.734 12.195 1 88.5 177 ALA B C 1
ATOM 2673 O O . ALA B 1 177 ? 2.094 23.172 13.312 1 88.5 177 ALA B O 1
ATOM 2674 N N . SER B 1 178 ? 3.402 21.969 11.984 1 87.38 178 SER B N 1
ATOM 2675 C CA . SER B 1 178 ? 4.195 21.438 13.086 1 87.38 178 SER B CA 1
ATOM 2676 C C . SER B 1 178 ? 5.461 22.266 13.312 1 87.38 178 SER B C 1
ATOM 2678 O O . SER B 1 178 ? 6.062 22.219 14.383 1 87.38 178 SER B O 1
ATOM 2680 N N . LEU B 1 179 ? 5.934 22.812 12.297 1 83.19 179 LEU B N 1
ATOM 2681 C CA . LEU B 1 179 ? 7.117 23.656 12.328 1 83.19 179 LEU B CA 1
ATOM 2682 C C . LEU B 1 179 ? 6.797 25.062 11.797 1 83.19 179 LEU B C 1
ATOM 2684 O O . LEU B 1 179 ? 7.207 25.406 10.688 1 83.19 179 LEU B O 1
ATOM 2688 N N . PRO B 1 180 ? 5.926 25.703 12.617 1 65.94 180 PRO B N 1
ATOM 2689 C CA . PRO B 1 180 ? 5.609 27.047 12.133 1 65.94 180 PRO B CA 1
ATOM 2690 C C . PRO B 1 180 ? 6.852 27.906 11.898 1 65.94 180 PRO B C 1
ATOM 2692 O O . PRO B 1 180 ? 7.875 27.703 12.555 1 65.94 180 PRO B O 1
ATOM 2695 N N . GLY B 1 181 ? 7.047 28.453 10.656 1 58.38 181 GLY B N 1
ATOM 2696 C CA . GLY B 1 181 ? 8.133 29.391 10.406 1 58.38 181 GLY B CA 1
ATOM 2697 C C . GLY B 1 181 ? 8.359 30.359 11.555 1 58.38 181 GLY B C 1
ATOM 2698 O O . GLY B 1 181 ? 7.5 30.516 12.422 1 58.38 181 GLY B O 1
#